Protein AF-A0A9D2EZQ5-F1 (afdb_monomer_lite)

InterPro domains:
  IPR017896 4Fe-4S ferredoxin-type, iron-sulphur binding domain [PF13183] (218-279)
  IPR017896 4Fe-4S ferredoxin-type, iron-sulphur binding domain [PS51379] (256-285)
  IPR017900 4Fe-4S ferredoxin, iron-sulphur binding, conserved site [PS00198] (265-276)
  IPR036812 NAD(P)-dependent oxidoreductase domain superfamily [G3DSA:3.20.20.100] (1-112)
  IPR036812 NAD(P)-dependent oxidoreductase domain superfamily [G3DSA:3.20.20.100] (118-214)
  IPR036812 NAD(P)-dependent oxidoreductase domain superfamily [SSF51430] (1-232)
  IPR053135 Aldo-Keto Reductase 2 Subfamily Oxidoreductase [PTHR43312] (1-111)

Organism: NCBI:txid2838712

Structure (mmCIF, N/CA/C/O backbone):
data_AF-A0A9D2EZQ5-F1
#
_entry.id   AF-A0A9D2EZQ5-F1
#
loop_
_atom_site.group_PDB
_atom_site.id
_atom_site.type_symbol
_atom_site.label_atom_id
_atom_site.label_alt_id
_atom_site.label_comp_id
_atom_site.label_asym_id
_atom_site.label_entity_id
_atom_site.label_seq_id
_atom_site.pdbx_PDB_ins_code
_atom_site.Cartn_x
_atom_site.Cartn_y
_atom_site.Cartn_z
_atom_site.occupancy
_atom_site.B_iso_or_equiv
_atom_site.auth_seq_id
_atom_site.auth_comp_id
_atom_site.auth_asym_id
_atom_site.auth_atom_id
_atom_site.pdbx_PDB_model_num
ATOM 1 N N . MET A 1 1 ? -7.436 -1.496 19.181 1.00 95.94 1 MET A N 1
ATOM 2 C CA . MET A 1 1 ? -7.625 -0.758 17.918 1.00 95.94 1 MET A CA 1
ATOM 3 C C . MET A 1 1 ? -8.287 0.591 18.167 1.00 95.94 1 MET A C 1
ATOM 5 O O . MET A 1 1 ? -9.233 0.654 18.947 1.00 95.94 1 MET A O 1
ATOM 9 N N . GLU A 1 2 ? -7.804 1.641 17.502 1.00 96.81 2 GLU A N 1
ATOM 10 C CA . GLU A 1 2 ? -8.470 2.946 17.400 1.00 96.81 2 GLU A CA 1
ATOM 11 C C . GLU A 1 2 ? -9.347 2.992 16.135 1.00 96.81 2 GLU A C 1
ATOM 13 O O . GLU A 1 2 ? -8.971 2.444 15.097 1.00 96.81 2 GLU A O 1
ATOM 18 N N . TYR A 1 3 ? -10.498 3.668 16.202 1.00 97.38 3 TYR A N 1
ATOM 19 C CA . TYR A 1 3 ? -11.450 3.747 15.089 1.00 97.38 3 TYR A CA 1
ATOM 20 C C . TYR A 1 3 ? -11.881 5.186 14.804 1.00 97.38 3 TYR A C 1
ATOM 22 O O . TYR A 1 3 ? -12.118 5.961 15.735 1.00 97.38 3 TYR A O 1
ATOM 30 N N . ARG A 1 4 ? -12.071 5.513 13.523 1.00 96.19 4 ARG A N 1
ATOM 31 C CA . ARG A 1 4 ? -12.694 6.759 13.051 1.00 96.19 4 ARG A CA 1
ATOM 32 C C . ARG A 1 4 ? -14.077 6.462 12.474 1.00 96.19 4 ARG A C 1
ATOM 34 O O . ARG A 1 4 ? -14.330 5.365 11.986 1.00 96.19 4 ARG A O 1
ATOM 41 N N . ALA A 1 5 ? -14.996 7.416 12.588 1.00 93.12 5 ALA A N 1
ATOM 42 C CA . ALA A 1 5 ? -16.302 7.305 11.945 1.00 93.12 5 ALA A CA 1
ATOM 43 C C . ALA A 1 5 ? -16.151 7.595 10.450 1.00 93.12 5 ALA A C 1
ATOM 45 O O . ALA A 1 5 ? -15.431 8.527 10.082 1.00 93.12 5 ALA A O 1
ATOM 46 N N . LEU A 1 6 ? -16.838 6.827 9.605 1.00 90.31 6 LEU A N 1
ATOM 47 C CA . LEU A 1 6 ? -16.976 7.217 8.208 1.00 90.31 6 LEU A CA 1
ATOM 48 C C . LEU A 1 6 ? -17.864 8.472 8.119 1.00 90.31 6 LEU A C 1
ATOM 50 O O . LEU A 1 6 ? -18.807 8.610 8.903 1.00 90.31 6 LEU A O 1
ATOM 54 N N . PRO A 1 7 ? -17.589 9.411 7.197 1.00 86.25 7 PRO A N 1
ATOM 55 C CA . PRO A 1 7 ? -18.382 10.642 7.082 1.00 86.25 7 PRO A CA 1
ATOM 56 C C . PRO A 1 7 ? -19.855 10.419 6.717 1.00 86.25 7 PRO A C 1
ATOM 58 O O . PRO A 1 7 ? -20.712 11.273 6.967 1.00 86.25 7 PRO A O 1
ATOM 61 N N . HIS A 1 8 ? -20.145 9.274 6.107 1.00 84.69 8 HIS A N 1
ATOM 62 C CA . HIS A 1 8 ? -21.480 8.813 5.773 1.00 84.69 8 HIS A CA 1
ATOM 63 C C . HIS A 1 8 ? -21.660 7.401 6.319 1.00 84.69 8 HIS A C 1
ATOM 65 O O . HIS A 1 8 ? -20.739 6.590 6.252 1.00 84.69 8 HIS A O 1
ATOM 71 N N . GLY A 1 9 ? -22.854 7.120 6.838 1.00 80.94 9 GLY A N 1
ATOM 72 C CA . GLY A 1 9 ? -23.129 5.868 7.539 1.00 80.94 9 GLY A CA 1
ATOM 73 C C . GLY A 1 9 ? -22.903 5.958 9.053 1.00 80.94 9 GLY A C 1
ATOM 74 O O . GLY A 1 9 ? -22.586 7.016 9.597 1.00 80.94 9 GLY A O 1
ATOM 75 N N . GLY A 1 10 ? -23.170 4.854 9.749 1.00 84.19 10 GLY A N 1
ATOM 76 C CA . GLY A 1 10 ? -22.918 4.685 11.190 1.00 84.19 10 GLY A CA 1
ATOM 77 C C . GLY A 1 10 ? -21.676 3.838 11.486 1.00 84.19 10 GLY A C 1
ATOM 78 O O . GLY A 1 10 ? -21.349 3.588 12.648 1.00 84.19 10 GLY A O 1
ATOM 79 N N . 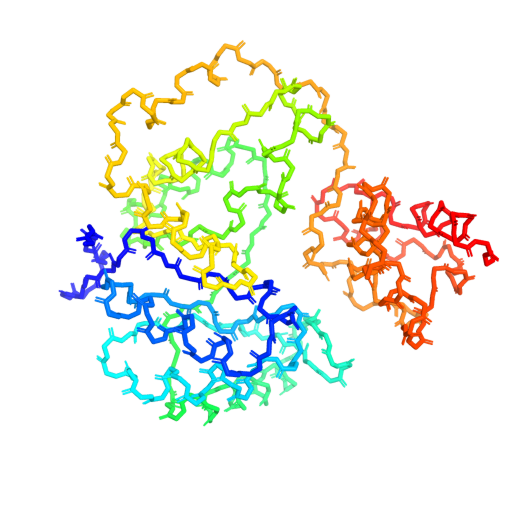GLU A 1 11 ? -21.019 3.368 10.433 1.00 88.88 11 GLU A N 1
ATOM 80 C CA . GLU A 1 11 ? -19.886 2.467 10.448 1.00 88.88 11 GLU A CA 1
ATOM 81 C C . GLU A 1 11 ? -18.614 3.166 10.939 1.00 88.88 11 GLU A C 1
ATOM 83 O O . GLU A 1 11 ? -18.431 4.387 10.857 1.00 88.88 11 GLU A O 1
ATOM 88 N N . LYS A 1 12 ? -17.711 2.352 11.478 1.00 94.25 12 LYS A N 1
ATOM 89 C CA . LYS A 1 12 ? -16.413 2.784 11.978 1.00 94.25 12 LYS A CA 1
ATOM 90 C C . LYS A 1 12 ? -15.324 2.013 11.264 1.00 94.25 12 LYS A C 1
ATOM 92 O O . LYS A 1 12 ? -15.454 0.810 11.070 1.00 94.25 12 LYS A O 1
ATOM 97 N N . ILE A 1 13 ? -14.232 2.695 10.960 1.00 96.69 13 ILE A N 1
ATOM 98 C CA . ILE A 1 13 ? -13.081 2.137 10.263 1.00 96.69 13 ILE A CA 1
ATOM 99 C C . ILE A 1 13 ? -11.843 2.218 11.155 1.00 96.69 13 ILE A C 1
ATOM 101 O O . ILE A 1 13 ? -11.642 3.211 11.862 1.00 96.69 13 ILE A O 1
ATOM 105 N N . SER A 1 14 ? -11.045 1.154 11.193 1.00 98.25 14 SER A N 1
ATOM 106 C CA . SER A 1 14 ? -9.804 1.104 11.960 1.00 98.25 14 SER A CA 1
ATOM 107 C C . SER A 1 14 ? -8.793 2.089 11.373 1.00 98.25 14 SER A C 1
ATOM 109 O O . SER A 1 14 ? -8.639 2.178 10.155 1.00 98.25 14 SER A O 1
ATOM 111 N N . VAL A 1 15 ? -8.077 2.836 12.223 1.00 97.50 15 VAL A N 1
ATOM 112 C CA . VAL A 1 15 ? -7.093 3.835 11.743 1.00 97.50 15 VAL A CA 1
ATOM 113 C C . VAL A 1 15 ? -5.909 3.195 11.011 1.00 97.50 15 VAL A C 1
ATOM 115 O O . VAL A 1 15 ? -5.272 3.838 10.179 1.00 97.50 15 VAL A O 1
ATOM 118 N N . ILE A 1 16 ? -5.647 1.917 11.293 1.00 97.44 16 ILE A N 1
ATOM 119 C CA . ILE A 1 16 ? -4.741 1.060 10.533 1.00 97.44 16 ILE A CA 1
ATOM 120 C C . ILE A 1 16 ? -5.593 0.045 9.774 1.00 97.44 16 ILE A C 1
ATOM 122 O O . ILE A 1 16 ? -6.333 -0.725 10.391 1.00 97.44 16 ILE A O 1
ATOM 126 N N . GLY A 1 17 ? -5.488 0.056 8.451 1.00 97.00 17 GLY A N 1
ATOM 127 C CA . GLY A 1 17 ? -5.916 -1.012 7.557 1.00 97.00 17 GLY A CA 1
ATOM 128 C C . GLY A 1 17 ? -4.730 -1.871 7.104 1.00 97.00 17 GLY A C 1
ATOM 129 O O . GLY A 1 17 ? -3.577 -1.589 7.433 1.00 97.00 17 GLY A O 1
ATOM 130 N N . LEU A 1 18 ? -4.997 -2.909 6.312 1.00 96.94 18 LEU A N 1
ATOM 131 C CA . LEU A 1 18 ? -3.966 -3.798 5.772 1.00 96.94 18 LEU A CA 1
ATOM 132 C C . LEU A 1 18 ? -3.798 -3.615 4.259 1.00 96.94 18 LEU A C 1
ATOM 134 O O . LEU A 1 18 ? -4.686 -3.948 3.475 1.00 96.94 18 LEU A O 1
ATOM 138 N N . GLY A 1 19 ? -2.625 -3.130 3.846 1.00 95.25 19 GLY A N 1
ATOM 139 C CA . GLY A 1 19 ? -2.197 -3.089 2.449 1.00 95.25 19 GLY A CA 1
ATOM 140 C C . GLY A 1 19 ? -1.582 -4.420 2.009 1.00 95.25 19 GLY A C 1
ATOM 141 O O . GLY A 1 19 ? -0.625 -4.903 2.614 1.00 95.25 19 GLY A O 1
ATOM 142 N N . SER A 1 20 ? -2.067 -5.005 0.914 1.00 92.25 20 SER A N 1
ATOM 143 C CA . SER A 1 20 ? -1.690 -6.371 0.506 1.00 92.25 20 SER A CA 1
ATOM 144 C C . SER A 1 20 ? -0.558 -6.460 -0.516 1.00 92.25 20 SER A C 1
ATOM 146 O O . SER A 1 20 ? -0.174 -7.551 -0.943 1.00 92.25 20 SER A O 1
ATOM 148 N N . ALA A 1 21 ? 0.015 -5.321 -0.910 1.00 85.56 21 ALA A N 1
ATOM 149 C CA . ALA A 1 21 ? 0.995 -5.255 -1.988 1.00 85.56 21 ALA A CA 1
ATOM 150 C C . ALA A 1 21 ? 2.185 -6.220 -1.813 1.00 85.56 21 ALA A C 1
ATOM 152 O O . ALA A 1 21 ? 2.651 -6.755 -2.814 1.00 85.56 21 ALA A O 1
ATOM 153 N N . GLY A 1 22 ? 2.666 -6.457 -0.586 1.00 86.38 22 GLY A N 1
ATOM 154 C CA . GLY A 1 22 ? 3.831 -7.306 -0.290 1.00 86.38 22 GLY A CA 1
ATOM 155 C C . GLY A 1 22 ? 3.528 -8.790 -0.048 1.00 86.38 22 GLY A C 1
ATOM 156 O O . GLY A 1 22 ? 4.451 -9.600 -0.076 1.00 86.38 22 GLY A O 1
ATOM 157 N N . LEU A 1 23 ? 2.257 -9.175 0.114 1.00 92.31 23 LEU A N 1
ATOM 158 C CA . LEU A 1 23 ? 1.860 -10.527 0.539 1.00 92.31 23 LEU A CA 1
ATOM 159 C C . LEU A 1 23 ? 2.221 -11.637 -0.457 1.00 92.31 23 LEU A C 1
ATOM 161 O O . LEU A 1 23 ? 2.220 -12.814 -0.102 1.00 92.31 23 LEU A O 1
ATOM 165 N N . HIS A 1 24 ? 2.564 -11.294 -1.702 1.00 86.06 24 HIS A N 1
ATOM 166 C CA . HIS A 1 24 ? 3.042 -12.273 -2.680 1.00 86.06 24 HIS A CA 1
ATOM 167 C C . HIS A 1 24 ? 4.345 -12.961 -2.248 1.00 86.06 24 HIS A C 1
ATOM 169 O O . HIS A 1 24 ? 4.559 -14.095 -2.671 1.00 86.06 24 HIS A O 1
ATOM 175 N N . ASN A 1 25 ? 5.115 -12.360 -1.336 1.00 85.50 25 ASN A N 1
ATOM 176 C CA . ASN A 1 25 ? 6.336 -12.937 -0.770 1.00 85.50 25 ASN A CA 1
ATOM 177 C C . ASN A 1 25 ? 6.081 -14.030 0.291 1.00 85.50 25 ASN A C 1
ATOM 179 O O . ASN A 1 25 ? 6.984 -14.807 0.590 1.00 85.50 25 ASN A O 1
ATOM 183 N N . ALA A 1 26 ? 4.876 -14.112 0.864 1.00 90.69 26 ALA A N 1
ATOM 184 C CA . ALA A 1 26 ? 4.545 -15.054 1.935 1.00 90.69 26 ALA A CA 1
ATOM 185 C C . ALA A 1 26 ? 3.850 -16.327 1.427 1.00 90.69 26 ALA A C 1
ATOM 187 O O . ALA A 1 26 ? 3.190 -16.328 0.393 1.00 90.69 26 ALA A O 1
ATOM 188 N N . SER A 1 27 ? 3.932 -17.433 2.168 1.00 94.81 27 SER A N 1
ATOM 189 C CA . SER A 1 27 ? 3.146 -18.634 1.836 1.00 94.81 27 SER A CA 1
ATOM 190 C C . SER A 1 27 ? 1.637 -18.385 1.979 1.00 94.81 27 SER A C 1
ATOM 192 O O . SER A 1 27 ? 1.226 -17.515 2.739 1.00 94.81 27 SER A O 1
ATOM 194 N N . ASP A 1 28 ? 0.792 -19.176 1.313 1.00 96.62 28 ASP A N 1
ATOM 195 C CA . ASP A 1 28 ? -0.672 -19.089 1.467 1.00 96.62 28 ASP A CA 1
ATOM 196 C C . ASP A 1 28 ? -1.129 -19.185 2.933 1.00 96.62 28 ASP A C 1
ATOM 198 O O . ASP A 1 28 ? -2.006 -18.437 3.355 1.00 96.62 28 ASP A O 1
ATOM 202 N N . ALA A 1 29 ? -0.515 -20.080 3.713 1.00 97.31 29 ALA A N 1
ATOM 203 C CA . ALA A 1 29 ? -0.832 -20.245 5.130 1.00 97.31 29 ALA A CA 1
ATOM 204 C C . ALA A 1 29 ? -0.452 -19.004 5.951 1.00 97.31 29 ALA A C 1
ATOM 206 O O . ALA A 1 29 ? -1.190 -18.614 6.852 1.00 97.31 29 ALA A O 1
ATOM 207 N N . GLU A 1 30 ? 0.677 -18.376 5.618 1.00 97.38 30 GLU A N 1
ATOM 208 C CA . GLU A 1 30 ? 1.117 -17.140 6.264 1.00 97.38 30 GLU A CA 1
ATOM 209 C C . GLU A 1 30 ? 0.202 -15.972 5.878 1.00 97.38 30 GLU A C 1
ATOM 211 O O . GLU A 1 30 ? -0.247 -15.255 6.759 1.00 97.38 30 GLU A O 1
ATOM 216 N N . VAL A 1 31 ? -0.181 -15.843 4.601 1.00 97.94 31 VAL A N 1
ATOM 217 C CA . VAL A 1 31 ? -1.146 -14.830 4.132 1.00 97.94 31 VAL A CA 1
ATOM 218 C C . VAL A 1 31 ? -2.475 -14.930 4.881 1.00 97.94 31 VAL A C 1
ATOM 220 O O . VAL A 1 31 ? -2.995 -13.920 5.355 1.00 97.94 31 VAL A O 1
ATOM 223 N N . GLU A 1 32 ? -3.031 -16.139 4.990 1.00 98.19 32 GLU A N 1
ATOM 224 C CA . GLU A 1 32 ? -4.282 -16.361 5.717 1.00 98.19 32 GLU A CA 1
ATOM 225 C C . GLU A 1 32 ? -4.147 -15.991 7.193 1.00 98.19 32 GLU A C 1
ATOM 227 O O . GLU A 1 32 ? -4.981 -15.255 7.717 1.00 98.19 32 GLU A O 1
ATOM 232 N N . ARG A 1 33 ? -3.060 -16.433 7.833 1.00 97.88 33 ARG A N 1
ATOM 233 C CA . ARG A 1 33 ? -2.780 -16.133 9.235 1.00 97.88 33 ARG A CA 1
ATOM 234 C C . ARG A 1 33 ? -2.596 -14.638 9.486 1.00 97.88 33 ARG A C 1
ATOM 236 O O . ARG A 1 33 ? -3.113 -14.137 10.476 1.00 97.88 33 ARG A O 1
ATOM 243 N N . THR A 1 34 ? -1.881 -13.925 8.617 1.00 98.12 34 THR A N 1
ATOM 244 C CA . THR A 1 34 ? -1.698 -12.473 8.727 1.00 98.12 34 THR A CA 1
ATOM 245 C C . THR A 1 34 ? -3.043 -11.750 8.672 1.00 98.12 34 THR A C 1
ATOM 247 O O . THR A 1 34 ? -3.268 -10.840 9.462 1.00 98.12 34 THR A O 1
ATOM 250 N N . ILE A 1 35 ? -3.959 -12.156 7.787 1.00 98.00 35 ILE A N 1
ATOM 251 C CA . ILE A 1 35 ? -5.296 -11.548 7.716 1.00 98.00 35 ILE A CA 1
ATOM 252 C C . ILE A 1 35 ? -6.126 -11.888 8.956 1.00 98.00 35 ILE A C 1
ATOM 254 O O . ILE A 1 35 ? -6.723 -10.983 9.530 1.00 98.00 35 ILE A O 1
ATOM 258 N N . ASP A 1 36 ? -6.146 -13.153 9.385 1.00 98.19 36 ASP A N 1
ATOM 259 C CA . ASP A 1 36 ? -6.902 -13.569 10.571 1.00 98.19 36 ASP A CA 1
ATOM 260 C C . ASP A 1 36 ? -6.426 -12.812 11.829 1.00 98.19 36 ASP A C 1
ATOM 262 O O . ASP A 1 36 ? -7.238 -12.236 12.547 1.00 98.19 36 ASP A O 1
ATOM 266 N N . GLU A 1 37 ? -5.111 -12.711 12.046 1.00 98.06 37 GLU A N 1
ATOM 267 C CA . GLU A 1 37 ? -4.536 -11.980 13.188 1.00 98.06 37 GLU A CA 1
ATOM 268 C C . GLU A 1 37 ? -4.785 -10.464 13.102 1.00 98.06 37 GLU A C 1
ATOM 270 O O . GLU A 1 37 ? -4.939 -9.800 14.128 1.00 98.06 37 GLU A O 1
ATOM 275 N N . ALA A 1 38 ? -4.853 -9.892 11.894 1.00 98.12 38 ALA A N 1
ATOM 276 C CA . ALA A 1 38 ? -5.220 -8.489 11.722 1.00 98.12 38 ALA A CA 1
ATOM 277 C C . ALA A 1 38 ? -6.664 -8.243 12.182 1.00 98.12 38 ALA A C 1
ATOM 279 O O . ALA A 1 38 ? -6.911 -7.292 12.928 1.00 98.12 38 ALA A O 1
ATOM 280 N N . VAL A 1 39 ? -7.597 -9.117 11.786 1.00 98.25 39 VAL A N 1
ATOM 281 C CA .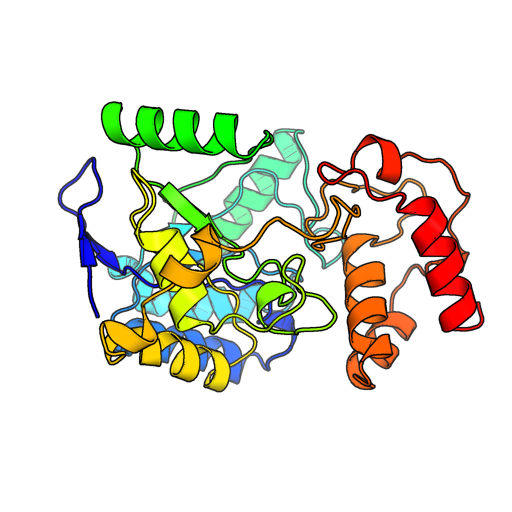 VAL A 1 39 ? -8.999 -9.047 12.226 1.00 98.25 39 VAL A CA 1
ATOM 282 C C . VAL A 1 39 ? -9.105 -9.239 13.740 1.00 98.25 39 VAL A C 1
ATOM 284 O O . VAL A 1 39 ? -9.760 -8.434 14.402 1.00 98.25 39 VAL A O 1
ATOM 287 N N . ASP A 1 40 ? -8.394 -10.215 14.315 1.00 97.75 40 ASP A N 1
ATOM 288 C CA . ASP A 1 40 ? -8.359 -10.447 15.768 1.00 97.75 40 ASP A CA 1
ATOM 289 C C . ASP A 1 40 ? -7.816 -9.229 16.546 1.00 97.75 40 ASP A C 1
ATOM 291 O O . ASP A 1 40 ? -8.273 -8.926 17.652 1.00 97.75 40 ASP A O 1
ATOM 295 N N . ALA A 1 41 ? -6.883 -8.472 15.957 1.00 97.75 41 ALA A N 1
ATOM 296 C CA . ALA A 1 41 ? -6.376 -7.212 16.508 1.00 97.75 41 ALA A CA 1
ATOM 297 C C . ALA A 1 41 ? -7.340 -6.015 16.333 1.00 97.75 41 ALA A C 1
ATOM 299 O O . ALA A 1 41 ? -7.082 -4.917 16.847 1.00 97.75 41 ALA A O 1
ATOM 300 N N . GLY A 1 42 ? -8.458 -6.212 15.629 1.00 97.88 42 GLY A N 1
ATOM 301 C CA . GLY A 1 42 ? -9.492 -5.216 15.352 1.00 97.88 42 GLY A CA 1
ATOM 302 C C . GLY A 1 42 ? -9.291 -4.424 14.059 1.00 97.88 42 GLY A C 1
ATOM 303 O O . GLY A 1 42 ? -9.965 -3.414 13.868 1.00 97.88 42 GLY A O 1
ATOM 304 N N . VAL A 1 43 ? -8.370 -4.821 13.176 1.00 98.31 43 VAL A N 1
ATOM 305 C CA . VAL A 1 43 ? -8.278 -4.228 11.833 1.00 98.31 43 VAL A CA 1
ATOM 306 C C . VAL A 1 43 ? -9.518 -4.632 11.046 1.00 98.31 43 VAL A C 1
ATOM 308 O O . VAL A 1 43 ? -9.810 -5.818 10.918 1.00 98.31 43 VAL A O 1
ATOM 311 N N . ASN A 1 44 ? -10.231 -3.653 10.491 1.00 97.56 44 ASN A N 1
ATOM 312 C CA . ASN A 1 44 ? -11.455 -3.903 9.735 1.00 97.56 44 ASN A CA 1
ATOM 313 C C . ASN A 1 44 ? -11.453 -3.292 8.330 1.00 97.56 44 ASN A C 1
ATOM 315 O O . ASN A 1 44 ? -12.500 -3.252 7.698 1.00 97.56 44 ASN A O 1
ATOM 319 N N . HIS A 1 45 ? -10.308 -2.832 7.823 1.00 97.12 45 HIS A N 1
ATOM 320 C CA . HIS A 1 45 ? -10.181 -2.323 6.458 1.00 97.12 45 HIS A CA 1
ATOM 321 C C . HIS A 1 45 ? -9.011 -2.982 5.729 1.00 97.12 45 HIS A C 1
ATOM 323 O O . HIS A 1 45 ? -7.879 -2.965 6.215 1.00 97.12 45 HIS A O 1
ATOM 329 N N . PHE A 1 46 ? -9.285 -3.572 4.567 1.00 96.62 46 PHE A N 1
ATOM 330 C CA . PHE A 1 46 ? -8.324 -4.386 3.825 1.00 96.62 46 PHE A CA 1
ATOM 331 C C . PHE A 1 46 ? -8.300 -4.000 2.348 1.00 96.62 46 PHE A C 1
ATOM 333 O O . PHE A 1 46 ? -9.334 -3.967 1.683 1.00 96.62 46 PHE A O 1
ATOM 340 N N . ASP A 1 47 ? -7.102 -3.786 1.816 1.00 93.62 47 ASP A N 1
ATOM 341 C CA . ASP A 1 47 ? -6.870 -3.644 0.381 1.00 93.62 47 ASP A CA 1
ATOM 342 C C . ASP A 1 47 ? -6.736 -5.028 -0.263 1.00 93.62 47 ASP A C 1
ATOM 344 O O . ASP A 1 47 ? -5.781 -5.764 0.005 1.00 93.62 47 ASP A O 1
ATOM 348 N N . PHE A 1 48 ? -7.673 -5.396 -1.136 1.00 92.25 48 PHE A N 1
ATOM 349 C CA . PHE A 1 48 ? -7.692 -6.690 -1.828 1.00 92.25 48 PHE A CA 1
ATOM 350 C C . PHE A 1 48 ? -7.017 -6.639 -3.210 1.00 92.25 48 PHE A C 1
ATOM 352 O O . PHE A 1 48 ? -7.413 -7.347 -4.136 1.00 92.25 48 PHE A O 1
ATOM 359 N N . ILE A 1 49 ? -5.988 -5.797 -3.364 1.00 88.38 49 ILE A N 1
ATOM 360 C CA . ILE A 1 49 ? -5.253 -5.593 -4.620 1.00 88.38 49 ILE A CA 1
ATOM 361 C C . ILE A 1 49 ? -3.734 -5.781 -4.396 1.00 88.38 49 ILE A C 1
ATOM 363 O O . ILE A 1 49 ? -2.969 -4.818 -4.283 1.00 88.38 49 ILE A O 1
ATOM 367 N N . PRO A 1 50 ? -3.249 -7.038 -4.339 1.00 89.19 50 PRO A N 1
ATOM 368 C CA . PRO A 1 50 ? -1.827 -7.339 -4.196 1.00 89.19 50 PRO A CA 1
ATOM 369 C C . PRO A 1 50 ? -1.040 -7.026 -5.478 1.00 89.19 50 PRO A C 1
ATOM 371 O O . PRO A 1 50 ? -1.594 -6.956 -6.574 1.00 89.19 50 PRO A O 1
ATOM 374 N N . SER A 1 51 ? 0.285 -6.875 -5.382 1.00 84.00 51 SER A N 1
ATOM 375 C CA . SER A 1 51 ? 1.120 -6.580 -6.563 1.00 84.00 51 SER A CA 1
ATOM 376 C C . SER A 1 51 ? 1.231 -7.743 -7.556 1.00 84.00 51 SER A C 1
ATOM 378 O O . SER A 1 51 ? 1.445 -7.506 -8.744 1.00 84.00 51 SER A O 1
ATOM 380 N N . GLU A 1 52 ? 1.040 -8.974 -7.087 1.00 83.88 52 GLU A N 1
ATOM 381 C CA . GLU A 1 52 ? 0.987 -10.189 -7.903 1.00 83.88 52 GLU A CA 1
ATOM 382 C C . GLU A 1 52 ? -0.290 -10.971 -7.587 1.00 83.88 52 GLU A C 1
ATOM 384 O O . GLU A 1 52 ? -0.838 -10.846 -6.492 1.00 83.88 52 GLU A O 1
ATOM 389 N N . SER A 1 53 ? -0.772 -11.781 -8.531 1.00 86.50 53 SER A N 1
ATOM 390 C CA . SER A 1 53 ? -2.052 -12.487 -8.401 1.00 86.50 53 SER A CA 1
ATOM 391 C C . SER A 1 53 ? -2.005 -13.678 -7.442 1.00 86.50 53 SER A C 1
ATOM 393 O O . SER A 1 53 ? -3.034 -14.056 -6.884 1.00 86.50 53 SER A O 1
ATOM 395 N N . ARG A 1 54 ? -0.821 -14.265 -7.225 1.00 90.94 54 ARG A N 1
ATOM 396 C CA . ARG A 1 54 ? -0.619 -15.482 -6.422 1.00 90.94 54 ARG A CA 1
ATOM 397 C C . ARG A 1 54 ? -1.354 -15.472 -5.063 1.00 90.94 54 ARG A C 1
ATOM 399 O O . ARG A 1 54 ? -2.094 -16.422 -4.811 1.00 90.94 54 ARG A O 1
ATOM 406 N N . PRO A 1 55 ? -1.219 -14.447 -4.193 1.00 92.94 55 PRO A N 1
ATOM 407 C CA . PRO A 1 55 ? -1.859 -14.450 -2.875 1.00 92.94 55 PRO A CA 1
ATOM 408 C C . PRO A 1 55 ? -3.388 -14.274 -2.905 1.00 92.94 55 PRO A C 1
ATOM 410 O O . PRO A 1 55 ? -4.025 -14.512 -1.882 1.00 92.94 55 PRO A O 1
ATOM 413 N N . LEU A 1 56 ? -4.009 -13.902 -4.035 1.00 92.88 56 LEU A N 1
ATOM 414 C CA . LEU A 1 56 ? -5.446 -13.577 -4.101 1.00 92.88 56 LEU A CA 1
ATOM 415 C C . LEU A 1 56 ? -6.346 -14.708 -3.589 1.00 92.88 56 LEU A C 1
ATOM 417 O O . LEU A 1 56 ? -7.346 -14.446 -2.923 1.00 92.88 56 LEU A O 1
ATOM 421 N N . ALA A 1 57 ? -6.001 -15.966 -3.884 1.00 94.12 57 ALA A N 1
ATOM 422 C CA . ALA A 1 57 ? -6.790 -17.113 -3.443 1.00 94.12 57 ALA A CA 1
ATOM 423 C C . ALA A 1 57 ? -6.750 -17.284 -1.915 1.00 94.12 57 ALA A C 1
ATOM 425 O O . ALA A 1 57 ? -7.791 -17.508 -1.300 1.00 94.12 57 ALA A O 1
ATOM 426 N N . ALA A 1 58 ? -5.569 -17.151 -1.306 1.00 97.06 58 ALA A N 1
ATOM 427 C CA . ALA A 1 58 ? -5.387 -17.211 0.143 1.00 97.06 58 ALA A CA 1
ATOM 428 C C . ALA A 1 58 ? -6.086 -16.044 0.845 1.00 97.06 58 ALA A C 1
ATOM 430 O O . ALA A 1 58 ? -6.890 -16.255 1.752 1.00 97.06 58 ALA A O 1
ATOM 431 N N . MET A 1 59 ? -5.873 -14.825 0.347 1.00 96.88 59 MET A N 1
ATOM 432 C CA . MET A 1 59 ? -6.545 -13.633 0.855 1.00 96.88 59 MET A CA 1
ATOM 433 C C . MET A 1 59 ? -8.071 -13.771 0.792 1.00 96.88 59 MET A C 1
ATOM 435 O O . MET A 1 59 ? -8.760 -13.471 1.762 1.00 96.88 59 MET A O 1
ATOM 439 N N . GLY A 1 60 ? -8.604 -14.277 -0.326 1.00 96.38 60 GLY A N 1
ATOM 440 C CA . GLY A 1 60 ? -10.039 -14.489 -0.505 1.00 96.38 60 GLY A CA 1
ATOM 441 C C . GLY A 1 60 ? -10.616 -15.513 0.474 1.00 96.38 60 GLY A C 1
ATOM 442 O O . GLY A 1 60 ? -11.711 -15.304 0.992 1.00 96.38 60 GLY A O 1
ATOM 443 N N . ARG A 1 61 ? -9.880 -16.594 0.783 1.00 97.25 61 ARG A N 1
ATOM 444 C CA . ARG A 1 61 ? -10.288 -17.566 1.815 1.00 97.25 61 ARG A CA 1
ATOM 445 C C . ARG A 1 61 ? -10.359 -16.926 3.200 1.00 97.25 61 ARG A C 1
ATOM 447 O O . ARG A 1 61 ? -11.337 -17.173 3.899 1.00 97.25 61 ARG A O 1
ATOM 454 N N . ALA A 1 62 ? -9.372 -16.108 3.569 1.00 97.12 62 ALA A N 1
ATOM 455 C CA . ALA A 1 62 ? -9.336 -15.433 4.865 1.00 97.12 62 ALA A CA 1
ATOM 456 C C . ALA A 1 62 ? -10.414 -14.359 5.007 1.00 97.12 62 ALA A C 1
ATOM 458 O O . ALA A 1 62 ? -11.247 -14.438 5.905 1.00 97.12 62 ALA A O 1
ATOM 459 N N . LEU A 1 63 ? -10.490 -13.417 4.066 1.00 96.75 63 LEU A N 1
ATOM 460 C CA . LEU A 1 63 ? -11.480 -12.337 4.109 1.00 96.75 63 LEU A CA 1
ATOM 461 C C . LEU A 1 63 ? -12.919 -12.858 4.062 1.00 96.75 63 LEU A C 1
ATOM 463 O O . LEU A 1 63 ? -13.799 -12.281 4.690 1.00 96.75 63 LEU A O 1
ATOM 467 N N . ARG A 1 64 ? -13.173 -13.984 3.381 1.00 96.31 64 ARG A N 1
ATOM 468 C CA . ARG A 1 64 ? -14.497 -14.622 3.380 1.00 96.31 64 ARG A CA 1
ATOM 469 C C . ARG A 1 64 ? -14.928 -15.088 4.774 1.00 96.31 64 ARG A C 1
ATOM 471 O O . ARG A 1 64 ? -16.121 -15.041 5.060 1.00 96.31 64 ARG A O 1
ATOM 478 N N . ARG A 1 65 ? -13.997 -15.527 5.632 1.00 95.94 65 ARG A N 1
ATOM 479 C CA . ARG A 1 65 ? -14.310 -15.917 7.023 1.00 95.94 65 ARG A CA 1
ATOM 480 C C . ARG A 1 65 ? -14.812 -14.733 7.845 1.00 95.94 65 ARG A C 1
ATOM 482 O O . ARG A 1 65 ? -15.689 -14.921 8.677 1.00 95.94 65 ARG A O 1
ATOM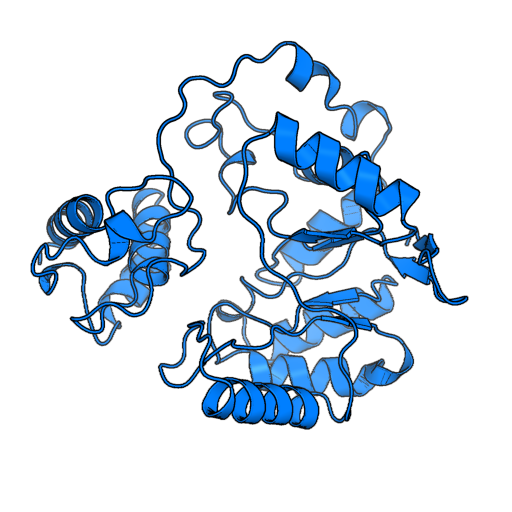 489 N N . HIS A 1 66 ? -14.300 -13.541 7.547 1.00 96.25 66 HIS A N 1
ATOM 490 C CA . HIS A 1 66 ? -14.532 -12.307 8.304 1.00 96.25 66 HIS A CA 1
ATOM 491 C C . HIS A 1 66 ? -15.395 -11.292 7.552 1.00 96.25 66 HIS A C 1
ATOM 493 O O . HIS A 1 66 ? -15.429 -10.121 7.909 1.00 96.25 66 HIS A O 1
ATOM 499 N N . ARG A 1 67 ? -16.083 -11.699 6.475 1.00 93.94 67 ARG A N 1
ATOM 500 C CA . ARG A 1 67 ? -16.701 -10.766 5.514 1.00 93.94 67 ARG A CA 1
ATOM 501 C C . ARG A 1 67 ? -17.679 -9.778 6.154 1.00 93.94 67 ARG A C 1
ATOM 503 O O . ARG A 1 67 ? -17.794 -8.658 5.663 1.00 93.94 67 ARG A O 1
ATOM 510 N N . ALA A 1 68 ? -18.387 -10.199 7.199 1.00 92.44 68 ALA A N 1
ATOM 511 C CA . ALA A 1 68 ? -19.348 -9.365 7.916 1.00 92.44 68 ALA A CA 1
ATOM 512 C C . ALA A 1 68 ? -18.683 -8.300 8.807 1.00 92.44 68 ALA A C 1
ATOM 514 O O . ALA A 1 68 ? -19.334 -7.322 9.163 1.00 92.44 68 ALA A O 1
ATOM 515 N N . ASP A 1 69 ? -17.406 -8.487 9.138 1.00 92.81 69 ASP A N 1
ATOM 516 C CA . ASP A 1 69 ? -16.668 -7.689 10.116 1.00 92.81 69 ASP A CA 1
ATOM 517 C C . ASP A 1 69 ? -15.660 -6.733 9.459 1.00 92.81 69 ASP A C 1
ATOM 519 O O . ASP A 1 69 ? 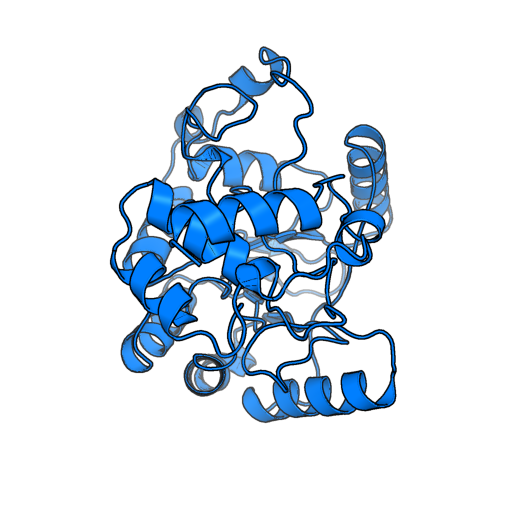-15.033 -5.933 10.152 1.00 92.81 69 ASP A O 1
ATOM 523 N N . VAL A 1 70 ? -15.494 -6.802 8.131 1.00 95.69 70 VAL A N 1
ATOM 524 C CA . VAL A 1 70 ? -14.467 -6.053 7.392 1.00 95.69 70 VAL A CA 1
ATOM 525 C C . VAL A 1 70 ? -15.022 -5.278 6.194 1.00 95.69 70 VAL A C 1
ATOM 527 O O . VAL A 1 70 ? -15.920 -5.729 5.478 1.00 95.69 70 VAL A O 1
ATOM 530 N N . HIS A 1 71 ? -14.402 -4.131 5.938 1.00 93.62 71 HIS A N 1
ATOM 531 C CA . HIS A 1 71 ? -14.486 -3.334 4.723 1.00 93.62 71 HIS A CA 1
ATOM 532 C C . HIS A 1 71 ? -13.348 -3.725 3.780 1.00 93.62 71 HIS A C 1
ATOM 534 O O . HIS A 1 71 ? -12.188 -3.817 4.194 1.00 93.62 71 HIS A O 1
ATOM 540 N N . VAL A 1 72 ? -13.662 -3.937 2.505 1.00 92.44 72 VAL A N 1
ATOM 541 C CA . VAL A 1 72 ? -12.697 -4.383 1.502 1.00 92.44 72 VAL A CA 1
ATOM 542 C C . VAL A 1 72 ? -12.644 -3.393 0.346 1.00 92.44 72 VAL A C 1
ATOM 544 O O . VAL A 1 72 ? -13.612 -3.203 -0.394 1.00 92.44 72 VAL A O 1
ATOM 547 N N . GLN A 1 73 ? -11.468 -2.800 0.161 1.00 88.88 73 GLN A N 1
ATOM 548 C CA . GLN A 1 73 ? -11.156 -1.977 -0.997 1.00 88.88 73 GLN A CA 1
ATOM 549 C C . GLN A 1 73 ? -10.749 -2.874 -2.175 1.00 88.88 73 GLN A C 1
ATOM 551 O O . GLN A 1 73 ? -9.913 -3.771 -2.039 1.00 88.88 73 GLN A O 1
ATOM 556 N N . VAL A 1 74 ? -11.309 -2.601 -3.355 1.00 84.19 74 VAL A N 1
ATOM 557 C CA . VAL A 1 74 ? -10.914 -3.220 -4.630 1.00 84.19 74 VAL A CA 1
ATOM 558 C C . VAL A 1 74 ? -10.823 -2.156 -5.714 1.00 84.19 74 VAL A C 1
ATOM 560 O O . VAL A 1 74 ? -11.552 -1.172 -5.712 1.00 84.19 74 VAL A O 1
ATOM 563 N N . HIS A 1 75 ? -9.910 -2.325 -6.665 1.00 80.12 75 HIS A N 1
ATOM 564 C CA . HIS A 1 75 ? -9.683 -1.315 -7.698 1.00 80.12 75 HIS A CA 1
ATOM 565 C C . HIS A 1 75 ? -10.421 -1.699 -8.978 1.00 80.12 75 HIS A C 1
ATOM 567 O O . HIS A 1 75 ? -10.139 -2.735 -9.584 1.00 80.12 75 HIS A O 1
ATOM 573 N N . ILE A 1 76 ? -11.340 -0.841 -9.422 1.00 70.88 76 ILE A N 1
ATOM 574 C CA . ILE A 1 76 ? -11.952 -0.967 -10.747 1.00 70.88 76 ILE A CA 1
ATOM 575 C C . ILE A 1 76 ? -10.874 -0.709 -11.802 1.00 70.88 76 ILE A C 1
ATOM 577 O O . ILE A 1 76 ? -10.158 0.289 -11.749 1.00 70.88 76 ILE A O 1
ATOM 581 N N . GLY A 1 77 ? -10.765 -1.621 -12.768 1.00 69.62 77 GLY A N 1
ATOM 582 C CA . GLY A 1 77 ? -9.761 -1.537 -13.828 1.00 69.62 77 GLY A CA 1
ATOM 583 C C . GLY A 1 77 ? -8.436 -2.221 -13.504 1.00 69.62 77 GLY A C 1
ATOM 584 O O . GLY A 1 77 ? -7.566 -2.218 -14.369 1.00 69.62 77 GLY A O 1
ATOM 585 N N . ALA A 1 78 ? -8.275 -2.843 -12.331 1.00 76.81 78 ALA A N 1
ATOM 586 C CA . ALA A 1 78 ? -7.143 -3.731 -12.072 1.00 76.81 78 ALA A CA 1
ATOM 587 C C . ALA A 1 78 ? -7.186 -4.948 -13.009 1.00 76.81 78 ALA A C 1
ATOM 589 O O . ALA A 1 78 ? -8.226 -5.586 -13.151 1.00 76.81 78 ALA A O 1
ATOM 590 N N . LEU A 1 79 ? -6.054 -5.274 -13.633 1.00 77.88 79 LEU A N 1
ATOM 591 C CA . LEU A 1 79 ? -5.900 -6.442 -14.501 1.00 77.88 79 LEU A CA 1
ATOM 592 C C . LEU A 1 79 ? -4.826 -7.367 -13.947 1.00 77.88 79 LEU A C 1
ATOM 594 O O . LEU A 1 79 ? -3.743 -6.899 -13.612 1.00 77.88 79 LEU A O 1
ATOM 598 N N . TYR A 1 80 ? -5.087 -8.672 -13.936 1.00 79.06 80 TYR A N 1
ATOM 599 C CA . TYR A 1 80 ? -4.121 -9.686 -13.502 1.00 79.06 80 TYR A CA 1
ATOM 600 C C . TYR A 1 80 ? -3.863 -10.760 -14.561 1.00 79.06 80 TYR A C 1
ATOM 602 O O . TYR A 1 80 ? -3.258 -11.788 -14.259 1.00 79.06 80 TYR A O 1
ATOM 610 N N . GLY A 1 81 ? -4.268 -10.527 -15.814 1.00 76.19 81 GLY A N 1
ATOM 611 C CA . GLY A 1 81 ? -4.070 -11.474 -16.917 1.00 76.19 81 GLY A CA 1
ATOM 612 C C . GLY A 1 81 ? -2.612 -11.910 -17.136 1.00 76.19 81 GLY A C 1
ATOM 613 O O . GLY A 1 81 ? -2.387 -13.016 -17.612 1.00 76.19 81 GLY A O 1
ATOM 614 N N . SER A 1 82 ? -1.629 -11.087 -16.745 1.00 73.75 82 SER A N 1
ATOM 615 C CA . SER A 1 82 ? -0.192 -11.412 -16.799 1.00 73.75 82 SER A CA 1
ATOM 616 C C . SER A 1 82 ? 0.369 -12.021 -15.505 1.00 73.75 82 SER A C 1
ATOM 618 O O . SER A 1 82 ? 1.578 -12.192 -15.383 1.00 73.75 82 SER A O 1
ATOM 620 N N . GLY A 1 83 ? -0.469 -12.264 -14.495 1.00 75.38 83 GLY A N 1
ATOM 621 C CA . GLY A 1 83 ? -0.046 -12.681 -13.153 1.00 75.38 83 GLY A CA 1
ATOM 622 C C . GLY A 1 83 ? 0.409 -11.543 -12.229 1.00 75.38 83 GLY A C 1
ATOM 623 O O . GLY A 1 83 ? 0.569 -11.764 -11.032 1.00 75.38 83 GLY A O 1
ATOM 624 N N . ALA A 1 84 ? 0.540 -10.314 -12.731 1.00 73.12 84 ALA A N 1
ATOM 625 C CA . ALA A 1 84 ? 0.887 -9.133 -11.940 1.00 73.12 84 ALA A CA 1
ATOM 626 C C . ALA A 1 84 ? -0.130 -8.011 -12.111 1.00 73.12 84 ALA A C 1
ATOM 628 O O . ALA A 1 84 ? -0.887 -8.002 -13.079 1.00 73.12 84 ALA A O 1
ATOM 629 N N . TYR A 1 85 ? -0.115 -7.050 -11.185 1.00 75.75 85 TYR A N 1
ATOM 630 C CA . TYR A 1 85 ? -1.003 -5.893 -11.234 1.00 75.75 85 TYR A CA 1
ATOM 631 C C . TYR A 1 85 ? -0.738 -5.027 -12.477 1.00 75.75 85 TYR A C 1
ATOM 633 O O . TYR A 1 85 ? 0.273 -4.326 -12.571 1.00 75.75 85 TYR A O 1
ATOM 641 N N . GLY A 1 86 ? -1.678 -5.040 -13.412 1.00 71.44 86 GLY A N 1
ATOM 642 C CA . GLY A 1 86 ? -1.843 -4.064 -14.482 1.00 71.44 86 GLY A CA 1
ATOM 643 C C . GLY A 1 86 ? -3.097 -3.217 -14.264 1.00 71.44 86 GLY A C 1
ATOM 644 O O . GLY A 1 86 ? -3.840 -3.412 -13.303 1.00 71.44 86 GLY A O 1
ATOM 645 N N . TRP A 1 87 ? -3.355 -2.279 -15.174 1.00 74.69 87 TRP A N 1
ATOM 646 C CA . TRP A 1 87 ? -4.569 -1.467 -15.134 1.00 74.69 87 TRP A CA 1
ATOM 647 C C . TRP A 1 87 ? -5.119 -1.184 -16.535 1.00 74.69 87 TRP A C 1
ATOM 649 O O . TRP A 1 87 ? -4.382 -1.214 -17.524 1.00 74.69 87 TRP A O 1
ATOM 659 N N . THR A 1 88 ? -6.414 -0.892 -16.615 1.00 64.62 88 THR A N 1
ATOM 660 C CA . THR A 1 88 ? -7.114 -0.505 -17.843 1.00 64.62 88 THR A CA 1
ATOM 661 C C . THR A 1 88 ? -8.209 0.518 -17.567 1.00 64.62 88 THR A C 1
ATOM 663 O O . THR A 1 88 ? -8.800 0.539 -16.492 1.00 64.62 88 THR A O 1
ATOM 666 N N . THR A 1 89 ? -8.511 1.344 -18.569 1.00 69.19 89 THR A N 1
ATOM 667 C CA . THR A 1 89 ? -9.730 2.167 -18.615 1.00 69.19 89 THR A CA 1
ATOM 668 C C . THR A 1 89 ? -10.811 1.567 -19.517 1.00 69.19 89 THR A C 1
ATOM 670 O O . THR A 1 89 ? -11.869 2.170 -19.676 1.00 69.19 89 THR A O 1
ATOM 673 N N . ASP A 1 90 ? -10.552 0.427 -20.170 1.00 64.88 90 ASP A N 1
ATOM 674 C CA . ASP A 1 90 ? -11.572 -0.283 -20.947 1.00 64.88 90 ASP A CA 1
ATOM 675 C C . ASP A 1 90 ? -12.554 -0.961 -19.986 1.00 64.88 90 ASP A C 1
ATOM 677 O O . ASP A 1 90 ? -12.180 -1.826 -19.191 1.00 64.88 90 ASP A O 1
ATOM 681 N N . ALA A 1 91 ? -13.821 -0.559 -20.076 1.00 58.88 91 ALA A N 1
ATOM 682 C CA . ALA A 1 91 ? -14.878 -1.007 -19.186 1.00 58.88 91 ALA A CA 1
ATOM 683 C C . ALA A 1 91 ? -15.088 -2.528 -19.224 1.00 58.88 91 ALA A C 1
ATOM 685 O O . ALA A 1 91 ? -15.349 -3.122 -18.185 1.00 58.88 91 ALA A O 1
ATOM 686 N N . LYS A 1 92 ? -14.962 -3.186 -20.386 1.00 64.81 92 LYS A N 1
ATOM 687 C CA . LYS A 1 92 ? -15.243 -4.631 -20.497 1.00 64.81 92 LYS A CA 1
ATOM 688 C C . LYS A 1 92 ? -14.302 -5.495 -19.644 1.00 64.81 92 LYS A C 1
ATOM 690 O O . LYS A 1 92 ? -14.804 -6.247 -18.809 1.00 64.81 92 LYS A O 1
ATOM 695 N N . PRO A 1 93 ? -12.970 -5.427 -19.824 1.00 67.50 93 PRO A N 1
ATOM 696 C CA . PRO A 1 93 ? -12.047 -6.188 -18.991 1.00 67.50 93 PRO A CA 1
ATOM 697 C C . PRO A 1 93 ? -12.040 -5.701 -17.534 1.00 67.50 93 PRO A C 1
ATOM 699 O O . PRO A 1 93 ? -11.904 -6.527 -16.638 1.00 67.50 93 PRO A O 1
ATOM 702 N N . ALA A 1 94 ? -12.260 -4.402 -17.282 1.00 60.91 94 ALA A N 1
ATOM 703 C CA . ALA A 1 94 ? -12.376 -3.869 -15.924 1.00 60.91 94 ALA A CA 1
ATOM 704 C C . ALA A 1 94 ? -13.546 -4.488 -15.140 1.00 60.91 94 ALA A C 1
ATOM 706 O O . ALA A 1 94 ? -13.364 -4.878 -13.990 1.00 60.91 94 ALA A O 1
ATOM 707 N N . ILE A 1 95 ? -14.726 -4.600 -15.762 1.00 62.91 95 ILE A N 1
ATOM 708 C CA . ILE A 1 95 ? -15.914 -5.211 -15.148 1.00 62.91 95 ILE A CA 1
ATOM 709 C C . ILE A 1 95 ? -15.660 -6.690 -14.850 1.00 62.91 95 ILE A C 1
ATOM 711 O O . ILE A 1 95 ? -15.900 -7.127 -13.730 1.00 62.91 95 ILE A O 1
ATOM 715 N N . ALA A 1 96 ? -15.124 -7.447 -15.813 1.00 67.19 96 ALA A N 1
ATOM 716 C CA . ALA A 1 96 ? -14.883 -8.879 -15.637 1.00 67.19 96 ALA A CA 1
ATOM 717 C C . ALA A 1 96 ? -13.909 -9.180 -14.480 1.00 67.19 96 ALA A C 1
ATOM 719 O O . ALA A 1 96 ? -14.157 -10.073 -13.672 1.00 67.19 96 ALA A O 1
ATOM 720 N N . GLU A 1 97 ? -12.815 -8.421 -14.372 1.00 72.50 97 GLU A N 1
ATOM 721 C CA . GLU A 1 97 ? -11.858 -8.563 -13.266 1.00 72.50 97 GLU A CA 1
ATOM 722 C C . GLU A 1 97 ? -12.465 -8.133 -11.930 1.00 72.50 97 GLU A C 1
ATOM 724 O O . GLU A 1 97 ? -12.292 -8.825 -10.927 1.00 72.50 97 GLU A O 1
ATOM 729 N N . PHE A 1 98 ? -13.233 -7.041 -11.910 1.00 65.50 98 PHE A N 1
ATOM 730 C CA . PHE A 1 98 ? -13.930 -6.584 -10.711 1.00 65.50 98 PHE A CA 1
ATOM 731 C C . PHE A 1 98 ? -14.922 -7.636 -10.189 1.00 65.50 98 PHE A C 1
ATOM 733 O O . PHE A 1 98 ? -14.847 -8.024 -9.024 1.00 65.50 98 PHE A O 1
ATOM 740 N N . GLU A 1 99 ? -15.779 -8.186 -11.054 1.00 70.88 99 GLU A N 1
ATOM 741 C CA . GLU A 1 99 ? -16.709 -9.274 -10.713 1.00 70.88 99 GLU A CA 1
ATOM 742 C C . GLU A 1 99 ? -15.977 -10.531 -10.219 1.00 70.88 99 GLU A C 1
ATOM 744 O O . GLU A 1 99 ? -16.431 -11.213 -9.292 1.00 70.88 99 GLU A O 1
ATOM 749 N N . GLN A 1 100 ? -14.805 -10.829 -10.788 1.00 73.69 100 GLN A N 1
ATOM 750 C CA . GLN A 1 100 ? -13.969 -11.926 -10.315 1.00 73.69 100 GLN A CA 1
ATOM 751 C C . GLN A 1 100 ? -13.423 -11.662 -8.904 1.00 73.69 100 GLN A C 1
ATOM 753 O O . GLN A 1 100 ? -13.409 -12.587 -8.083 1.00 73.69 100 GLN A O 1
ATOM 758 N N . ARG A 1 101 ? -13.001 -10.426 -8.586 1.00 80.12 101 ARG A N 1
ATOM 759 C CA . ARG A 1 101 ? -12.585 -10.058 -7.220 1.00 80.12 101 ARG A CA 1
ATOM 760 C C . ARG A 1 101 ? -13.747 -10.223 -6.247 1.00 80.12 101 ARG A C 1
ATOM 762 O O . ARG A 1 101 ? -13.580 -10.916 -5.248 1.00 80.12 101 ARG A O 1
ATOM 769 N N . LEU A 1 102 ? -14.921 -9.692 -6.582 1.00 68.31 102 LEU A N 1
ATOM 770 C CA . LEU A 1 102 ? -16.144 -9.822 -5.786 1.00 68.31 102 LEU A CA 1
ATOM 771 C C . LEU A 1 102 ? -16.507 -11.292 -5.506 1.00 68.31 102 LEU A C 1
ATOM 773 O O . LEU A 1 102 ? -16.723 -11.689 -4.358 1.00 68.31 102 LEU A O 1
ATOM 777 N N . THR A 1 103 ? -16.438 -12.146 -6.530 1.00 77.12 103 THR A N 1
ATOM 778 C CA . THR A 1 103 ? -16.659 -13.597 -6.397 1.00 77.12 103 THR A CA 1
ATOM 779 C C . THR A 1 103 ? -15.641 -14.257 -5.460 1.00 77.12 103 THR A C 1
ATOM 781 O O . THR A 1 103 ? -15.996 -15.138 -4.667 1.00 77.12 103 THR A O 1
ATOM 784 N N . ALA A 1 104 ? -14.372 -13.840 -5.519 1.00 78.38 104 ALA A N 1
ATOM 785 C CA . ALA A 1 104 ? -13.309 -14.395 -4.682 1.00 78.38 104 ALA A CA 1
ATOM 786 C C . ALA A 1 104 ? -13.560 -14.138 -3.188 1.00 78.38 104 ALA A C 1
ATOM 788 O O . ALA A 1 104 ? -13.399 -15.056 -2.378 1.00 78.38 104 ALA A O 1
ATOM 789 N N . ILE A 1 105 ? -14.044 -12.946 -2.833 1.00 79.88 105 ILE A N 1
ATOM 790 C CA . ILE A 1 105 ? -14.420 -12.590 -1.454 1.00 79.88 105 ILE A CA 1
ATOM 791 C C . ILE A 1 105 ? -15.882 -12.923 -1.101 1.00 79.88 105 ILE A C 1
ATOM 793 O O . ILE A 1 105 ? -16.282 -12.774 0.050 1.00 79.88 105 ILE A O 1
ATOM 797 N N . GLY A 1 106 ? -16.663 -13.462 -2.043 1.00 74.50 106 GLY A N 1
ATOM 798 C CA . GLY A 1 106 ? -18.021 -13.959 -1.798 1.00 74.50 106 GLY A CA 1
ATOM 799 C C . GLY A 1 106 ? -19.057 -12.858 -1.558 1.00 74.50 106 GLY A C 1
ATOM 800 O O . GLY A 1 106 ? -19.957 -13.047 -0.746 1.00 74.50 106 GLY A O 1
ATOM 801 N N . THR A 1 107 ? -18.916 -11.718 -2.235 1.00 71.31 107 THR A N 1
ATOM 802 C CA . THR A 1 107 ? -19.796 -10.540 -2.127 1.00 71.31 107 THR A CA 1
ATOM 803 C C . THR A 1 107 ? -20.167 -10.029 -3.519 1.00 71.31 107 THR A C 1
ATOM 805 O O . THR A 1 107 ? -19.547 -10.424 -4.500 1.00 71.31 107 THR A O 1
ATOM 808 N N . ASP A 1 108 ? -21.183 -9.177 -3.614 1.00 73.88 108 ASP A N 1
ATOM 809 C CA . ASP A 1 108 ? -21.637 -8.495 -4.834 1.00 73.88 108 ASP A CA 1
ATOM 810 C C . ASP A 1 108 ? -21.361 -6.978 -4.813 1.00 73.88 108 ASP A C 1
ATOM 812 O O . ASP A 1 108 ? -21.694 -6.268 -5.760 1.00 73.88 108 ASP A O 1
ATOM 816 N N . TYR A 1 109 ? -20.699 -6.488 -3.762 1.00 63.53 109 TYR A N 1
ATOM 817 C CA . TYR A 1 109 ? -20.300 -5.091 -3.596 1.00 63.53 109 TYR A CA 1
ATOM 818 C C . TYR A 1 109 ? -18.860 -4.936 -3.089 1.00 63.53 109 TYR A C 1
ATOM 820 O O . TYR A 1 109 ? -18.297 -5.851 -2.475 1.00 63.53 109 TYR A O 1
ATOM 828 N N . ALA A 1 110 ? -18.309 -3.746 -3.334 1.00 50.00 110 ALA A N 1
ATOM 829 C CA . ALA A 1 110 ? -17.022 -3.244 -2.864 1.00 50.00 110 ALA A CA 1
ATOM 830 C C . ALA A 1 110 ? -17.207 -1.888 -2.181 1.00 50.00 110 ALA A C 1
ATOM 832 O O . ALA A 1 110 ? -18.108 -1.144 -2.568 1.00 50.00 110 ALA A O 1
ATOM 833 N N . ASP A 1 111 ? -16.346 -1.563 -1.217 1.00 67.94 111 ASP A N 1
ATOM 834 C CA . ASP A 1 111 ? -16.535 -0.372 -0.385 1.00 67.94 111 ASP A CA 1
ATOM 835 C C . ASP A 1 111 ? -15.906 0.906 -0.991 1.00 67.94 111 ASP A C 1
ATOM 837 O O . ASP A 1 111 ? -16.495 1.977 -0.880 1.00 67.94 111 ASP A O 1
ATOM 841 N N . GLU A 1 112 ? -14.754 0.823 -1.680 1.00 54.06 112 GLU A N 1
ATOM 842 C CA . GLU A 1 112 ? -14.025 2.001 -2.207 1.00 54.06 112 GLU A CA 1
ATOM 843 C C . GLU A 1 112 ? -13.238 1.713 -3.508 1.00 54.06 112 GLU A C 1
ATOM 845 O O . GLU A 1 112 ? -12.737 0.601 -3.688 1.00 54.06 112 GLU A O 1
ATOM 850 N N . SER A 1 113 ? -13.058 2.722 -4.385 1.00 45.38 113 SER A N 1
ATOM 851 C CA . SER A 1 113 ? -12.104 2.703 -5.521 1.00 45.38 113 SER A CA 1
ATOM 852 C C . SER A 1 113 ? -11.712 4.121 -5.997 1.00 45.38 113 SER A C 1
ATOM 854 O O . SER A 1 113 ? -12.634 4.873 -6.303 1.00 45.38 113 SER A O 1
ATOM 856 N N . GLU A 1 114 ? -10.418 4.489 -6.155 1.00 43.66 114 GLU A N 1
ATOM 857 C CA . GLU A 1 114 ? -10.009 5.700 -6.927 1.00 43.66 114 GLU A CA 1
ATOM 858 C C . GLU A 1 114 ? -8.488 5.898 -7.230 1.00 43.66 114 GLU A C 1
ATOM 860 O O . GLU A 1 114 ? -7.635 5.195 -6.689 1.00 43.66 114 GLU A O 1
ATOM 865 N N . TYR A 1 115 ? -8.163 6.886 -8.099 1.00 36.91 115 TYR A N 1
ATOM 866 C CA . TYR A 1 115 ? -6.830 7.318 -8.602 1.00 36.91 115 TYR A CA 1
ATOM 867 C C . TYR A 1 115 ? -6.590 8.840 -8.416 1.00 36.91 115 TYR A C 1
ATOM 869 O O . TYR A 1 115 ? -7.535 9.616 -8.491 1.00 36.91 115 TYR A O 1
ATOM 877 N N . GLY A 1 116 ? -5.327 9.311 -8.325 1.00 42.09 116 GLY A N 1
ATOM 878 C CA . GLY A 1 116 ? -5.014 10.759 -8.280 1.00 42.09 116 GLY A CA 1
ATOM 879 C C . GLY A 1 116 ? -3.599 11.192 -8.731 1.00 42.09 116 GLY A C 1
ATOM 880 O O . GLY A 1 116 ? -2.628 10.445 -8.599 1.00 42.09 116 GLY A O 1
ATOM 881 N N . LYS A 1 117 ? -3.475 12.433 -9.247 1.00 46.78 117 LYS A N 1
ATOM 882 C CA . LYS A 1 117 ? -2.229 13.156 -9.626 1.00 46.78 117 LYS A CA 1
ATOM 883 C C . LYS A 1 117 ? -2.280 14.612 -9.105 1.00 46.78 117 LYS A C 1
ATOM 885 O O . LYS A 1 117 ? -3.367 15.165 -9.045 1.00 46.78 117 LYS A O 1
ATOM 890 N N . GLY A 1 118 ? -1.135 15.235 -8.780 1.00 50.62 118 GLY A N 1
ATOM 891 C CA . GLY A 1 118 ? -1.044 16.652 -8.346 1.00 50.62 118 GLY A CA 1
ATOM 892 C C . GLY A 1 118 ? 0.221 16.993 -7.534 1.00 50.62 118 GLY A C 1
ATOM 893 O O . GLY A 1 118 ? 0.926 16.075 -7.092 1.00 50.62 118 GLY A O 1
ATOM 894 N N . GLU A 1 119 ? 0.512 18.283 -7.319 1.00 51.66 119 GLU A N 1
ATOM 895 C CA . GLU A 1 119 ? 1.591 18.764 -6.431 1.00 51.66 119 GLU A CA 1
ATOM 896 C C . GLU A 1 119 ? 1.155 18.757 -4.949 1.00 51.66 119 GLU A C 1
ATOM 898 O O . GLU A 1 119 ? -0.008 18.533 -4.624 1.00 51.66 119 GLU A O 1
ATOM 903 N N . ALA A 1 120 ? 2.085 18.971 -4.009 1.00 58.66 120 ALA A N 1
ATOM 904 C CA . ALA A 1 120 ? 1.795 18.869 -2.570 1.00 58.66 120 ALA A CA 1
ATOM 905 C C . ALA A 1 120 ? 0.745 19.882 -2.068 1.00 58.66 120 ALA A C 1
ATOM 907 O O . ALA A 1 120 ? -0.077 19.533 -1.222 1.00 58.66 120 ALA A O 1
ATOM 908 N N . ALA A 1 121 ? 0.765 21.115 -2.588 1.00 54.41 121 ALA A N 1
ATOM 909 C CA . ALA A 1 121 ? -0.221 22.141 -2.243 1.00 54.41 121 ALA A CA 1
ATOM 910 C C . ALA A 1 121 ? -1.616 21.765 -2.764 1.00 54.41 121 ALA A C 1
ATOM 912 O O . ALA A 1 121 ? -2.564 21.758 -1.983 1.00 54.41 121 ALA A O 1
ATOM 913 N N . ASP A 1 122 ? -1.703 21.335 -4.028 1.00 58.47 122 ASP A N 1
ATOM 914 C CA . ASP A 1 122 ? -2.949 20.870 -4.650 1.00 58.47 122 ASP A CA 1
ATOM 915 C C . ASP A 1 122 ? -3.557 19.696 -3.868 1.00 58.47 122 ASP A C 1
ATOM 917 O O . ASP A 1 122 ? -4.760 19.644 -3.631 1.00 58.47 122 ASP A O 1
ATOM 921 N N . ARG A 1 123 ? -2.719 18.755 -3.408 1.00 66.19 123 ARG A N 1
ATOM 922 C CA . ARG A 1 123 ? -3.169 17.616 -2.591 1.00 66.19 123 ARG A CA 1
ATOM 923 C C . ARG A 1 123 ? -3.726 18.059 -1.243 1.00 66.19 123 ARG A C 1
ATOM 925 O O . ARG A 1 123 ? -4.708 17.490 -0.792 1.00 66.19 123 ARG A O 1
ATOM 932 N N . MET A 1 124 ? -3.109 19.042 -0.587 1.00 66.62 124 MET A N 1
ATOM 933 C CA . MET A 1 124 ? -3.610 19.547 0.694 1.00 66.62 124 MET A CA 1
ATOM 934 C C . MET A 1 124 ? -4.947 20.275 0.526 1.00 66.62 124 MET A C 1
ATOM 936 O O . MET A 1 124 ? -5.849 20.075 1.337 1.00 66.62 124 MET A O 1
ATOM 940 N N . GLU A 1 125 ? -5.088 21.082 -0.527 1.00 68.06 125 GLU A N 1
ATOM 941 C CA . GLU A 1 125 ? -6.356 21.734 -0.864 1.00 68.06 125 GLU A CA 1
ATOM 942 C C . GLU A 1 125 ? -7.447 20.692 -1.134 1.00 68.06 125 GLU A C 1
ATOM 944 O O . GLU A 1 125 ? -8.506 20.748 -0.512 1.00 68.06 125 GLU A O 1
ATOM 949 N N . LEU A 1 126 ? -7.138 19.669 -1.935 1.00 71.06 126 LEU A N 1
ATOM 950 C CA . LEU A 1 126 ? -8.053 18.568 -2.232 1.00 71.06 126 LEU A CA 1
ATOM 951 C C . LEU A 1 126 ? -8.492 17.801 -0.974 1.00 71.06 126 LEU A C 1
ATOM 953 O O . LEU A 1 126 ? -9.673 17.519 -0.806 1.00 71.06 126 LEU A O 1
ATOM 957 N N . LEU A 1 127 ? -7.569 17.492 -0.059 1.00 73.31 127 LEU A N 1
ATOM 958 C CA . LEU A 1 127 ? -7.904 16.819 1.204 1.00 73.31 127 LEU A CA 1
ATOM 959 C C . LEU A 1 127 ? -8.830 17.681 2.079 1.00 73.31 127 LEU A C 1
ATOM 961 O O . LEU A 1 127 ? -9.773 17.164 2.676 1.00 73.31 127 LEU A O 1
ATOM 965 N N . CYS A 1 128 ? -8.612 19.001 2.116 1.00 74.25 128 CYS A N 1
ATOM 966 C CA . CYS A 1 128 ? -9.528 19.927 2.789 1.00 74.25 128 CYS A CA 1
ATOM 967 C C . CYS A 1 128 ? -10.914 19.948 2.124 1.00 74.25 128 CYS A C 1
ATOM 969 O O . CYS A 1 128 ? -11.928 20.067 2.812 1.00 74.25 128 CYS A O 1
ATOM 971 N N . GLU A 1 129 ? -10.976 19.875 0.794 1.00 74.00 129 GLU A N 1
ATOM 972 C CA . GLU A 1 129 ? -12.240 19.808 0.057 1.00 74.00 129 GLU A CA 1
ATOM 973 C C . GLU A 1 129 ? -12.988 18.503 0.324 1.00 74.00 129 GLU A C 1
ATOM 975 O O . GLU A 1 129 ? -14.188 18.550 0.590 1.00 74.00 129 GLU A O 1
ATOM 980 N N . PHE A 1 130 ? -12.290 17.365 0.336 1.00 80.06 130 PHE A N 1
ATOM 981 C CA . PHE A 1 130 ? -12.865 16.072 0.702 1.00 80.06 130 PHE A CA 1
ATOM 982 C C . PHE A 1 130 ? -13.456 16.100 2.107 1.00 80.06 130 PHE A C 1
ATOM 984 O O . PHE A 1 130 ? -14.622 15.754 2.281 1.00 80.06 130 PHE A O 1
ATOM 991 N N . GLU A 1 131 ? -12.721 16.612 3.093 1.00 84.00 131 GLU A N 1
ATOM 992 C CA . GLU A 1 131 ? -13.238 16.749 4.455 1.00 84.00 131 GLU A CA 1
ATOM 993 C C . GLU A 1 131 ? -14.503 17.622 4.510 1.00 84.00 131 GLU A C 1
ATOM 995 O O . GLU A 1 131 ? -15.511 17.221 5.093 1.00 84.00 131 GLU A O 1
ATOM 1000 N N . ARG A 1 132 ? -14.492 18.790 3.849 1.00 81.44 132 ARG A N 1
ATOM 1001 C CA . ARG A 1 132 ? -15.660 19.690 3.771 1.00 81.44 132 ARG A CA 1
ATOM 1002 C C . ARG A 1 132 ? -16.855 19.047 3.076 1.00 81.44 132 ARG A C 1
ATOM 1004 O O . ARG A 1 132 ? -17.993 19.355 3.425 1.00 81.44 132 ARG A O 1
ATOM 1011 N N . ALA A 1 133 ? -16.599 18.197 2.088 1.00 81.06 133 ALA A N 1
ATOM 1012 C CA . ALA A 1 133 ? -17.617 17.465 1.352 1.00 81.06 133 ALA A CA 1
ATOM 1013 C C . ALA A 1 133 ? -18.128 16.226 2.107 1.00 81.06 133 ALA A C 1
ATOM 1015 O O . ALA A 1 133 ? -19.090 15.610 1.656 1.00 81.06 133 ALA A O 1
ATOM 1016 N N . GLY A 1 134 ? -17.523 15.865 3.245 1.00 84.25 134 GLY A N 1
ATOM 1017 C CA . GLY A 1 134 ? -17.843 14.628 3.951 1.00 84.25 134 GLY A CA 1
ATOM 1018 C C . GLY A 1 134 ? -17.368 13.391 3.191 1.00 84.25 134 GLY A C 1
ATOM 1019 O O . GLY A 1 134 ? -18.066 12.389 3.152 1.00 84.25 134 GLY A O 1
ATOM 1020 N N . ILE A 1 135 ? -16.195 13.452 2.567 1.00 81.94 135 ILE A N 1
ATOM 1021 C CA . ILE A 1 135 ? -15.560 12.330 1.872 1.00 81.94 135 ILE A CA 1
ATOM 1022 C C . ILE A 1 135 ? -14.420 11.808 2.748 1.00 81.94 135 ILE A C 1
ATOM 1024 O O . ILE A 1 135 ? -13.538 12.566 3.155 1.00 81.94 135 ILE A O 1
ATOM 1028 N N . GLY A 1 136 ? -14.461 10.512 3.065 1.00 88.06 136 GLY A N 1
ATOM 1029 C CA . GLY A 1 136 ? -13.419 9.839 3.837 1.00 88.06 136 GLY A CA 1
ATOM 1030 C C . GLY A 1 136 ? -12.251 9.466 2.935 1.00 88.06 136 GLY A C 1
ATOM 1031 O O . GLY A 1 136 ? -12.457 9.058 1.796 1.00 88.06 136 GLY A O 1
ATOM 1032 N N . VAL A 1 137 ? -11.027 9.610 3.437 1.00 87.75 137 VAL A N 1
ATOM 1033 C CA . VAL A 1 137 ? -9.808 9.331 2.673 1.00 87.75 137 VAL A CA 1
ATOM 1034 C C . VAL A 1 137 ? -9.049 8.165 3.295 1.00 87.75 137 VAL A C 1
ATOM 1036 O O . VAL A 1 137 ? -8.652 8.207 4.463 1.00 87.75 137 VAL A O 1
ATOM 1039 N N . SER A 1 138 ? -8.801 7.140 2.485 1.00 91.00 138 SER A N 1
ATOM 1040 C CA . SER A 1 138 ? -7.880 6.048 2.791 1.00 91.00 138 SER A CA 1
ATOM 1041 C C . SER A 1 138 ? -6.507 6.329 2.168 1.00 91.00 138 SER A C 1
ATOM 1043 O O . SER A 1 138 ? -6.400 6.643 0.980 1.00 91.00 138 SER A O 1
ATOM 1045 N N . VAL A 1 139 ? -5.431 6.265 2.962 1.00 89.19 139 VAL A N 1
ATOM 1046 C CA . VAL A 1 139 ? -4.068 6.585 2.494 1.00 89.19 139 VAL A CA 1
ATOM 1047 C C . VAL A 1 139 ? -3.259 5.316 2.257 1.00 89.19 139 VAL A C 1
ATOM 1049 O O . VAL A 1 139 ? -2.840 4.636 3.192 1.00 89.19 139 VAL A O 1
ATOM 1052 N N . MET A 1 140 ? -2.951 5.035 0.992 1.00 89.38 140 MET A N 1
ATOM 1053 C CA . MET A 1 140 ? -2.043 3.952 0.609 1.00 89.38 140 MET A CA 1
ATOM 1054 C C . MET A 1 140 ? -0.582 4.410 0.550 1.00 89.38 140 MET A C 1
ATOM 1056 O O . MET A 1 140 ? -0.272 5.581 0.340 1.00 89.38 140 MET A O 1
ATOM 1060 N N . LYS A 1 141 ? 0.335 3.439 0.651 1.00 85.06 141 LYS A N 1
ATOM 1061 C CA . LYS A 1 141 ? 1.793 3.640 0.523 1.00 85.06 141 LYS A CA 1
ATOM 1062 C C . LYS A 1 141 ? 2.358 4.714 1.479 1.00 85.06 141 LYS A C 1
ATOM 1064 O O . LYS A 1 141 ? 3.192 5.511 1.044 1.00 85.06 141 LYS A O 1
ATOM 1069 N N . PRO A 1 142 ? 2.017 4.691 2.783 1.00 88.38 142 PRO A N 1
ATOM 1070 C CA . PRO A 1 142 ? 2.488 5.695 3.747 1.00 88.38 142 PRO A CA 1
ATOM 1071 C C . PRO A 1 142 ? 4.019 5.767 3.869 1.00 88.38 142 PRO A C 1
ATOM 1073 O O . PRO A 1 142 ? 4.556 6.782 4.291 1.00 88.38 142 PRO A O 1
ATOM 1076 N N . PHE A 1 143 ? 4.735 4.710 3.468 1.00 88.75 143 PHE A N 1
ATOM 1077 C CA . PHE A 1 143 ? 6.200 4.627 3.524 1.00 88.75 143 PHE A CA 1
ATOM 1078 C C . PHE A 1 143 ? 6.895 4.921 2.184 1.00 88.75 143 PHE A C 1
ATOM 1080 O O . PHE A 1 143 ? 8.091 4.670 2.052 1.00 88.75 143 PHE A O 1
ATOM 1087 N N . ALA A 1 144 ? 6.153 5.366 1.161 1.00 78.56 144 ALA A N 1
ATOM 1088 C CA . ALA A 1 144 ? 6.655 5.586 -0.202 1.00 78.56 144 ALA A CA 1
ATOM 1089 C C . ALA A 1 144 ? 7.406 4.369 -0.790 1.00 78.56 144 ALA A C 1
ATOM 1091 O O . ALA A 1 144 ? 8.477 4.492 -1.377 1.00 78.56 144 ALA A O 1
ATOM 1092 N N . GLY A 1 145 ? 6.861 3.163 -0.590 1.00 79.50 145 GLY A N 1
ATOM 1093 C CA . GLY A 1 145 ? 7.508 1.921 -1.031 1.00 79.50 145 GLY A CA 1
ATOM 1094 C C . GLY A 1 145 ? 8.765 1.547 -0.235 1.00 79.50 145 GLY A C 1
ATOM 1095 O O . GLY A 1 145 ? 9.599 0.822 -0.757 1.00 79.50 145 GLY A O 1
ATOM 1096 N N . GLY A 1 146 ? 8.903 2.050 0.997 1.00 83.69 146 GLY A N 1
ATOM 1097 C CA . GLY A 1 146 ? 10.038 1.796 1.891 1.00 83.69 146 GLY A CA 1
ATOM 1098 C C . GLY A 1 146 ? 11.082 2.914 1.899 1.00 83.69 146 GLY A C 1
ATOM 1099 O O . GLY A 1 146 ? 11.892 2.972 2.816 1.00 83.69 146 GLY A O 1
ATOM 1100 N N . GLN A 1 147 ? 11.024 3.851 0.947 1.00 79.50 147 GLN A N 1
ATOM 1101 C CA . GLN A 1 147 ? 12.027 4.911 0.791 1.00 79.50 147 GLN A CA 1
ATOM 1102 C C . GLN A 1 147 ? 12.145 5.820 2.020 1.00 79.50 147 GLN A C 1
ATOM 1104 O O . GLN A 1 147 ? 13.239 6.256 2.355 1.00 79.50 147 GLN A O 1
ATOM 1109 N N . LEU A 1 148 ? 11.038 6.094 2.718 1.00 83.38 148 LEU A N 1
ATOM 1110 C CA . LEU A 1 148 ? 11.062 6.931 3.926 1.00 83.38 148 LEU A CA 1
ATOM 1111 C C . LEU A 1 148 ? 11.738 6.244 5.123 1.00 83.38 148 LEU A C 1
ATOM 1113 O O . LEU A 1 148 ? 12.126 6.924 6.069 1.00 83.38 148 LEU A O 1
ATOM 1117 N N . LEU A 1 149 ? 11.891 4.919 5.078 1.00 89.56 149 LEU A N 1
ATOM 1118 C CA . LEU A 1 149 ? 12.449 4.105 6.160 1.00 89.56 149 LEU A CA 1
ATOM 1119 C C . LEU A 1 149 ? 13.960 3.858 5.995 1.00 89.56 149 LEU A C 1
ATOM 1121 O O . LEU A 1 149 ? 14.569 3.188 6.824 1.00 89.56 149 LEU A O 1
ATOM 1125 N N . ASP A 1 150 ? 14.570 4.404 4.942 1.00 85.12 150 ASP A N 1
ATOM 1126 C CA . ASP A 1 150 ? 15.985 4.245 4.611 1.00 85.12 150 ASP A CA 1
ATOM 1127 C C . ASP A 1 150 ? 16.615 5.625 4.365 1.00 85.12 150 ASP A C 1
ATOM 1129 O O . ASP A 1 150 ? 16.115 6.419 3.571 1.00 85.12 150 ASP A O 1
ATOM 1133 N N . ALA A 1 151 ? 17.716 5.946 5.051 1.00 84.00 151 ALA A N 1
ATOM 1134 C CA . ALA A 1 151 ? 18.323 7.278 4.969 1.00 84.00 151 ALA A CA 1
ATOM 1135 C C . ALA A 1 151 ? 18.880 7.618 3.577 1.00 84.00 151 ALA A C 1
ATOM 1137 O O . ALA A 1 151 ? 18.847 8.784 3.188 1.00 84.00 151 ALA A O 1
ATOM 1138 N N . ALA A 1 152 ? 19.385 6.629 2.835 1.00 80.25 152 ALA A N 1
ATOM 1139 C CA . ALA A 1 152 ? 19.927 6.829 1.493 1.00 80.25 152 ALA A CA 1
ATOM 1140 C C . ALA A 1 152 ? 18.807 7.000 0.452 1.00 80.25 152 ALA A C 1
ATOM 1142 O O . ALA A 1 152 ? 18.975 7.688 -0.560 1.00 80.25 152 ALA A O 1
ATOM 1143 N N . GLN A 1 153 ? 17.647 6.391 0.702 1.00 74.19 153 GLN A N 1
ATOM 1144 C CA . GLN A 1 153 ? 16.480 6.459 -0.172 1.00 74.19 153 GLN A CA 1
ATOM 1145 C C . GLN A 1 153 ? 15.480 7.562 0.210 1.00 74.19 153 GLN A C 1
ATOM 1147 O O . GLN A 1 153 ? 14.633 7.940 -0.601 1.00 74.19 153 GLN A O 1
ATOM 1152 N N . SER A 1 154 ? 15.574 8.112 1.411 1.00 77.00 154 SER A N 1
ATOM 1153 C CA . SER A 1 154 ? 14.674 9.161 1.865 1.00 77.00 154 SER A CA 1
ATOM 1154 C C . SER A 1 154 ? 14.992 10.496 1.181 1.00 77.00 154 SER A C 1
ATOM 1156 O O . SER A 1 154 ? 16.149 10.926 1.188 1.00 77.00 154 SER A O 1
ATOM 1158 N N . PRO A 1 155 ? 13.989 11.228 0.656 1.00 68.00 155 PRO A N 1
ATOM 1159 C CA . PRO A 1 155 ? 14.187 12.576 0.111 1.00 68.00 155 PRO A CA 1
ATOM 1160 C C . PRO A 1 155 ? 14.585 13.605 1.185 1.00 68.00 155 PRO A C 1
ATOM 1162 O O . PRO A 1 155 ? 14.924 14.745 0.870 1.00 68.00 155 PRO A O 1
ATOM 1165 N N . PHE A 1 156 ? 14.538 13.220 2.463 1.00 72.94 156 PHE A N 1
ATOM 1166 C CA . PHE A 1 156 ? 14.977 14.035 3.592 1.00 72.94 156 PHE A CA 1
ATOM 1167 C C . PHE A 1 156 ? 16.411 13.707 4.041 1.00 72.94 156 PHE A C 1
ATOM 1169 O O . PHE A 1 156 ? 16.908 14.327 4.979 1.00 72.94 156 PHE A O 1
ATOM 1176 N N . GLY A 1 157 ? 17.067 12.717 3.416 1.00 75.56 157 GLY A N 1
ATOM 1177 C CA . GLY A 1 157 ? 18.410 12.257 3.789 1.00 75.56 157 GLY A CA 1
ATOM 1178 C C . GLY A 1 157 ? 18.482 11.578 5.163 1.00 75.56 157 GLY A C 1
ATOM 1179 O O . GLY A 1 157 ? 19.558 11.480 5.751 1.00 75.56 157 GLY A O 1
ATOM 1180 N N . ARG A 1 158 ? 17.339 11.147 5.712 1.00 80.31 158 ARG A N 1
ATOM 1181 C CA . ARG A 1 158 ? 17.233 10.482 7.018 1.00 80.31 158 ARG A CA 1
ATOM 1182 C C . ARG A 1 158 ? 16.060 9.514 7.078 1.00 80.31 158 ARG A C 1
ATOM 1184 O O . ARG A 1 158 ? 15.091 9.660 6.336 1.00 80.31 158 ARG A O 1
ATOM 1191 N N . VAL A 1 159 ? 16.145 8.576 8.014 1.00 88.38 159 VAL A N 1
ATOM 1192 C CA . VAL A 1 159 ? 15.073 7.626 8.324 1.00 88.38 159 VAL A CA 1
ATOM 1193 C C . VAL A 1 159 ? 13.937 8.342 9.056 1.00 88.38 159 VAL A C 1
ATOM 1195 O O . VAL A 1 159 ? 14.182 9.079 10.016 1.00 88.38 159 VAL A O 1
ATOM 1198 N N . LEU A 1 160 ? 12.707 8.100 8.607 1.00 88.88 160 LEU A N 1
ATOM 1199 C CA . LEU A 1 160 ? 11.485 8.292 9.384 1.00 88.88 160 LEU A CA 1
ATOM 1200 C C . LEU A 1 160 ? 11.047 6.945 9.950 1.00 88.88 160 LEU A C 1
ATOM 1202 O O . LEU A 1 160 ? 11.240 5.904 9.320 1.00 88.88 160 LEU A O 1
ATOM 1206 N N . THR A 1 161 ? 10.450 6.951 11.137 1.00 93.44 161 THR A N 1
ATOM 1207 C CA . THR A 1 161 ? 9.877 5.723 11.696 1.00 93.44 161 THR A CA 1
ATOM 1208 C C . THR A 1 161 ? 8.540 5.411 11.023 1.00 93.44 161 THR A C 1
ATOM 1210 O O . THR A 1 161 ? 7.841 6.306 10.538 1.00 93.44 161 THR A O 1
ATOM 1213 N N . ARG A 1 162 ? 8.134 4.134 11.023 1.00 94.12 162 ARG A N 1
ATOM 1214 C CA . ARG A 1 162 ? 6.793 3.753 10.549 1.00 94.12 162 ARG A CA 1
ATOM 1215 C C . ARG A 1 162 ? 5.701 4.496 11.320 1.00 94.12 162 ARG A C 1
ATOM 1217 O O . ARG A 1 162 ? 4.761 4.984 10.698 1.00 94.12 162 ARG A O 1
ATOM 1224 N N . THR A 1 163 ? 5.877 4.654 12.632 1.00 95.56 163 THR A N 1
ATOM 1225 C CA . THR A 1 163 ? 4.985 5.417 13.514 1.00 95.56 163 THR A CA 1
ATOM 1226 C C . THR A 1 163 ? 4.817 6.860 13.044 1.00 95.56 163 THR A C 1
ATOM 1228 O O . THR A 1 163 ? 3.687 7.312 12.879 1.00 95.56 163 THR A O 1
ATOM 1231 N N . GLN A 1 164 ? 5.914 7.560 12.739 1.00 93.12 164 GLN A N 1
ATOM 1232 C CA . GLN A 1 164 ? 5.876 8.935 12.231 1.00 93.12 164 GLN A CA 1
ATOM 1233 C C . GLN A 1 164 ? 5.166 9.032 10.879 1.00 93.12 164 GLN A C 1
ATOM 1235 O O . GLN A 1 164 ? 4.356 9.932 10.667 1.00 93.12 164 GLN A O 1
ATOM 1240 N N . CYS A 1 165 ? 5.431 8.101 9.958 1.00 92.12 165 CYS A N 1
ATOM 1241 C CA . CYS A 1 165 ? 4.759 8.077 8.658 1.00 92.12 165 CYS A CA 1
ATOM 1242 C C . CYS A 1 165 ? 3.246 7.836 8.789 1.00 92.12 165 CYS A C 1
ATOM 1244 O O . CYS A 1 165 ? 2.462 8.490 8.098 1.00 92.12 165 CYS A O 1
ATOM 1246 N N . ILE A 1 166 ? 2.834 6.918 9.673 1.00 95.56 166 ILE A N 1
ATOM 1247 C CA . ILE A 1 166 ? 1.420 6.635 9.951 1.00 95.56 166 ILE A CA 1
ATOM 1248 C C . ILE A 1 166 ? 0.756 7.863 10.582 1.00 95.56 166 ILE A C 1
ATOM 1250 O O . ILE A 1 166 ? -0.273 8.308 10.073 1.00 95.56 166 ILE A O 1
ATOM 1254 N N . GLN A 1 167 ? 1.362 8.457 11.617 1.00 95.62 167 GLN A N 1
ATOM 1255 C CA . GLN A 1 167 ? 0.822 9.654 12.267 1.00 95.62 167 GLN A CA 1
ATOM 1256 C C . GLN A 1 167 ? 0.683 10.815 11.273 1.00 95.62 167 GLN A C 1
ATOM 1258 O O . GLN A 1 167 ? -0.379 11.425 11.183 1.00 95.62 167 GLN A O 1
ATOM 1263 N N . TYR A 1 168 ? 1.715 11.083 10.466 1.00 90.25 168 TYR A N 1
ATOM 1264 C CA . TYR A 1 168 ? 1.684 12.149 9.462 1.00 90.25 168 TYR A CA 1
ATOM 1265 C C . TYR A 1 168 ? 0.513 12.000 8.483 1.00 90.25 168 TYR A C 1
ATOM 1267 O O . TYR A 1 168 ? -0.097 13.003 8.105 1.00 90.25 168 TYR A O 1
ATOM 1275 N N . ALA A 1 169 ? 0.225 10.769 8.046 1.00 90.44 169 ALA A N 1
ATOM 1276 C CA . ALA A 1 169 ? -0.888 10.477 7.151 1.00 90.44 169 ALA A CA 1
ATOM 1277 C C . ALA A 1 169 ? -2.241 10.636 7.862 1.00 90.44 169 ALA A C 1
ATOM 1279 O O . ALA A 1 169 ? -3.140 11.270 7.315 1.00 90.44 169 ALA A O 1
ATOM 1280 N N . LEU A 1 170 ? -2.366 10.122 9.089 1.00 94.69 170 LEU A N 1
ATOM 1281 C CA . LEU A 1 170 ? -3.583 10.221 9.900 1.00 94.69 170 LEU A CA 1
ATOM 1282 C C . LEU A 1 170 ? -3.930 11.652 10.323 1.00 94.69 170 LEU A C 1
ATOM 1284 O O . LEU A 1 170 ? -5.099 11.929 10.589 1.00 94.69 170 LEU A O 1
ATOM 1288 N N . ASP A 1 171 ? -2.956 12.555 10.374 1.00 92.25 171 ASP A N 1
ATOM 1289 C CA . ASP A 1 171 ? -3.176 13.967 10.702 1.00 92.25 171 ASP A CA 1
ATOM 1290 C C . ASP A 1 171 ? -3.657 14.802 9.509 1.00 92.25 171 ASP A C 1
ATOM 1292 O O . ASP A 1 171 ? -3.886 16.007 9.645 1.00 92.25 171 ASP A O 1
ATOM 1296 N N . LYS A 1 172 ? -3.789 14.206 8.318 1.00 86.50 172 LYS A N 1
ATOM 1297 C CA . LYS A 1 172 ? -4.297 14.932 7.153 1.00 86.50 172 LYS A CA 1
ATOM 1298 C C . LYS A 1 172 ? -5.822 15.076 7.186 1.00 86.50 172 LYS A C 1
ATOM 1300 O O . LYS A 1 172 ? -6.504 14.143 7.614 1.00 86.50 172 LYS A O 1
ATOM 1305 N N . PRO A 1 173 ? -6.356 16.212 6.692 1.00 83.25 173 PRO A N 1
ATOM 1306 C CA . PRO A 1 173 ? -7.797 16.435 6.606 1.00 83.25 173 PRO A CA 1
ATOM 1307 C C . PRO A 1 173 ? -8.511 15.297 5.879 1.00 83.25 173 PRO A C 1
ATOM 1309 O O . PRO A 1 173 ? -8.012 14.789 4.872 1.00 83.25 173 PRO A O 1
ATOM 1312 N N . GLY A 1 174 ? -9.663 14.886 6.407 1.00 85.62 174 GLY A N 1
ATOM 1313 C CA . GLY A 1 174 ? -10.503 13.845 5.807 1.00 85.62 174 GLY A CA 1
ATOM 1314 C C . GLY A 1 174 ? -9.935 12.420 5.849 1.00 85.62 174 GLY A C 1
ATOM 1315 O O . GLY A 1 174 ? -10.654 11.485 5.501 1.00 85.62 174 GLY A O 1
ATOM 1316 N N . VAL A 1 175 ? -8.690 12.204 6.294 1.00 91.88 175 VAL A N 1
ATOM 1317 C CA . VAL A 1 175 ? -8.125 10.851 6.390 1.00 91.88 175 VAL A CA 1
ATOM 1318 C C . VAL A 1 175 ? -8.819 10.069 7.495 1.00 91.88 175 VAL A C 1
ATOM 1320 O O . VAL A 1 175 ? -8.922 10.524 8.631 1.00 91.88 175 VAL A O 1
ATOM 1323 N N . VAL A 1 176 ? -9.291 8.867 7.177 1.00 95.38 176 VAL A N 1
ATOM 1324 C CA . VAL A 1 176 ? -9.980 7.980 8.128 1.00 95.38 176 VAL A CA 1
ATOM 1325 C C . VAL A 1 176 ? -9.179 6.720 8.438 1.00 95.38 176 VAL A C 1
ATOM 1327 O O . VAL A 1 176 ? -9.324 6.159 9.522 1.00 95.38 176 VAL A O 1
ATOM 1330 N N . THR A 1 177 ? -8.296 6.304 7.530 1.00 96.94 177 THR A N 1
ATOM 1331 C CA . THR A 1 177 ? -7.462 5.111 7.688 1.00 96.94 177 THR A CA 1
ATOM 1332 C C . THR A 1 177 ? -6.198 5.195 6.832 1.00 96.94 177 THR A C 1
ATOM 1334 O O . THR A 1 177 ? -6.130 5.939 5.849 1.00 96.94 177 THR A O 1
ATOM 1337 N N . VAL A 1 178 ? -5.180 4.429 7.211 1.00 96.50 178 VAL A N 1
ATOM 1338 C CA . VAL A 1 178 ? -3.934 4.258 6.462 1.00 96.50 178 VAL A CA 1
ATOM 1339 C C . VAL A 1 178 ? -3.765 2.776 6.139 1.00 96.50 178 VAL A C 1
ATOM 1341 O O . VAL A 1 178 ? -4.006 1.932 6.994 1.00 96.50 178 VAL A O 1
ATOM 1344 N N . LEU A 1 179 ? -3.299 2.461 4.929 1.00 95.31 179 LEU A N 1
ATOM 1345 C CA . LEU A 1 179 ? -3.061 1.107 4.414 1.00 95.31 179 LEU A CA 1
ATOM 1346 C C . LEU A 1 179 ? -1.554 0.865 4.180 1.00 95.31 179 LEU A C 1
ATOM 1348 O O . LEU A 1 179 ? -1.071 0.950 3.037 1.00 95.31 179 LEU A O 1
ATOM 1352 N N . PRO A 1 180 ? -0.757 0.596 5.232 1.00 94.94 180 PRO A N 1
ATOM 1353 C CA . PRO A 1 180 ? 0.626 0.184 5.063 1.00 94.94 180 PRO A CA 1
ATOM 1354 C C . PRO A 1 180 ? 0.701 -1.207 4.424 1.00 94.94 180 PRO A C 1
ATOM 1356 O O . PRO A 1 180 ? -0.104 -2.087 4.716 1.00 94.94 180 PRO A O 1
ATOM 1359 N N . GLY A 1 181 ? 1.677 -1.402 3.537 1.00 93.19 181 GLY A N 1
ATOM 1360 C CA . GLY A 1 181 ? 1.917 -2.705 2.919 1.00 93.19 181 GLY A CA 1
ATOM 1361 C C . GLY A 1 181 ? 2.626 -3.654 3.881 1.00 93.19 181 GLY A C 1
ATOM 1362 O O . GLY A 1 181 ? 3.614 -3.244 4.487 1.00 93.19 181 GLY A O 1
ATOM 1363 N N . VAL A 1 182 ? 2.161 -4.900 3.960 1.00 94.25 182 VAL A N 1
ATOM 1364 C CA . VAL A 1 182 ? 2.806 -5.980 4.726 1.00 94.25 182 VAL A CA 1
ATOM 1365 C C . VAL A 1 182 ? 3.328 -7.081 3.806 1.00 94.25 182 VAL A C 1
ATOM 1367 O O . VAL A 1 182 ? 2.749 -7.340 2.744 1.00 94.25 182 VAL A O 1
ATOM 1370 N N . HIS A 1 183 ? 4.411 -7.734 4.218 1.00 92.50 183 HIS A N 1
ATOM 1371 C CA . HIS A 1 183 ? 4.903 -8.963 3.597 1.00 92.50 183 HIS A CA 1
ATOM 1372 C C . HIS A 1 183 ? 4.442 -10.204 4.361 1.00 92.50 183 HIS A C 1
ATOM 1374 O O . HIS A 1 183 ? 4.143 -11.211 3.726 1.00 92.50 183 HIS A O 1
ATOM 1380 N N . ASP A 1 184 ? 4.347 -10.125 5.689 1.00 93.06 184 ASP A N 1
ATOM 1381 C CA . ASP A 1 184 ? 4.045 -11.249 6.577 1.00 93.06 184 ASP A CA 1
ATOM 1382 C C . ASP A 1 184 ? 3.439 -10.791 7.924 1.00 93.06 184 ASP A C 1
ATOM 1384 O O . ASP A 1 184 ? 3.068 -9.627 8.117 1.00 93.06 184 ASP A O 1
ATOM 1388 N N . LEU A 1 185 ? 3.310 -11.726 8.872 1.00 94.31 185 LEU A N 1
ATOM 1389 C CA . LEU A 1 185 ? 2.807 -11.461 10.219 1.00 94.31 185 LEU A CA 1
ATOM 1390 C C . LEU A 1 185 ? 3.745 -10.588 11.073 1.00 94.31 185 LEU A C 1
ATOM 1392 O O . LEU A 1 185 ? 3.275 -9.926 12.001 1.00 94.31 185 LEU A O 1
ATOM 1396 N N . ALA A 1 186 ? 5.054 -10.588 10.809 1.00 95.62 186 ALA A N 1
ATOM 1397 C CA . ALA A 1 186 ? 5.999 -9.762 11.555 1.00 95.62 186 ALA A CA 1
ATOM 1398 C C . ALA A 1 186 ? 5.802 -8.282 11.211 1.00 95.62 186 ALA A C 1
ATOM 1400 O O . ALA A 1 186 ? 5.687 -7.464 12.125 1.00 95.62 186 ALA A O 1
ATOM 1401 N N . ASP A 1 187 ? 5.650 -7.968 9.922 1.00 95.44 187 ASP A N 1
ATOM 1402 C CA . ASP A 1 187 ? 5.292 -6.622 9.469 1.00 95.44 187 ASP A CA 1
ATOM 1403 C C . ASP A 1 187 ? 3.973 -6.155 10.098 1.00 95.44 187 ASP A C 1
ATOM 1405 O O . ASP A 1 187 ? 3.895 -5.037 10.601 1.00 95.44 187 ASP A O 1
ATOM 1409 N N . LEU A 1 188 ? 2.939 -7.008 10.132 1.00 96.75 188 LEU A N 1
ATOM 1410 C CA . LEU A 1 188 ? 1.665 -6.661 10.773 1.00 96.75 188 LEU A CA 1
ATOM 1411 C C . LEU A 1 188 ? 1.850 -6.275 12.249 1.00 96.75 188 LEU A C 1
ATOM 1413 O O . LEU A 1 188 ? 1.304 -5.268 12.695 1.00 96.75 188 LEU A O 1
ATOM 1417 N N . ARG A 1 189 ? 2.613 -7.063 13.012 1.00 95.88 189 ARG A N 1
ATOM 1418 C CA . ARG A 1 189 ? 2.852 -6.793 14.440 1.00 95.88 189 ARG A CA 1
ATOM 1419 C C . ARG A 1 189 ? 3.618 -5.494 14.660 1.00 95.88 189 ARG A C 1
ATOM 1421 O O . ARG A 1 189 ? 3.279 -4.756 15.579 1.00 95.88 189 ARG A O 1
ATOM 1428 N N . ASP A 1 190 ? 4.599 -5.204 13.809 1.00 95.25 190 ASP A N 1
ATOM 1429 C CA . ASP A 1 190 ? 5.337 -3.937 13.832 1.00 95.25 190 ASP A CA 1
ATOM 1430 C C . ASP A 1 190 ? 4.399 -2.743 13.588 1.00 95.25 190 ASP A C 1
ATOM 1432 O O . ASP A 1 190 ? 4.432 -1.758 14.323 1.00 95.25 190 ASP A O 1
ATOM 1436 N N . LEU A 1 191 ? 3.482 -2.858 12.618 1.00 96.00 191 LEU A N 1
ATOM 1437 C CA . LEU A 1 191 ? 2.477 -1.824 12.345 1.00 96.00 191 LEU A CA 1
ATOM 1438 C C . LEU A 1 191 ? 1.513 -1.612 13.513 1.00 96.00 191 LEU A C 1
ATOM 1440 O O . LEU A 1 191 ? 1.218 -0.468 13.857 1.00 96.00 191 LEU A O 1
ATOM 1444 N N . LEU A 1 192 ? 1.023 -2.692 14.126 1.00 96.94 192 LEU A N 1
ATOM 1445 C CA . LEU A 1 192 ? 0.107 -2.612 15.268 1.00 96.94 192 LEU A CA 1
ATOM 1446 C C . LEU A 1 192 ? 0.752 -1.933 16.484 1.00 96.94 192 LEU A C 1
ATOM 1448 O O . LEU A 1 192 ? 0.034 -1.301 17.259 1.00 96.94 192 LEU A O 1
ATOM 1452 N N . GLY A 1 193 ? 2.085 -1.968 16.597 1.00 96.62 193 GLY A N 1
ATOM 1453 C CA . GLY A 1 193 ? 2.841 -1.237 17.617 1.00 96.62 193 GLY A CA 1
ATOM 1454 C C . GLY A 1 193 ? 2.608 0.281 17.607 1.00 96.62 193 GLY A C 1
ATOM 1455 O O . GLY A 1 193 ? 2.764 0.923 18.641 1.00 96.62 193 GLY A O 1
ATOM 1456 N N . TYR A 1 194 ? 2.143 0.864 16.492 1.00 97.31 194 TYR A N 1
ATOM 1457 C CA . TYR A 1 194 ? 1.710 2.268 16.438 1.00 97.31 194 TYR A CA 1
ATOM 1458 C C . TYR A 1 194 ? 0.662 2.607 17.513 1.00 97.31 194 TYR A C 1
ATOM 1460 O O . TYR A 1 194 ? 0.682 3.702 18.079 1.00 97.31 194 TYR A O 1
ATOM 1468 N N . LEU A 1 195 ? -0.245 1.672 17.817 1.00 96.94 195 LEU A N 1
ATOM 1469 C CA . LEU A 1 195 ? -1.329 1.889 18.780 1.00 96.94 195 LEU A CA 1
ATOM 1470 C C . LEU A 1 195 ? -0.806 2.111 20.205 1.00 96.94 195 LEU A C 1
ATOM 1472 O O . LEU A 1 195 ? -1.445 2.824 20.974 1.00 96.94 195 LEU A O 1
ATOM 1476 N N . ASP A 1 196 ? 0.369 1.568 20.518 1.00 96.69 196 ASP A N 1
ATOM 1477 C CA . ASP A 1 196 ? 1.019 1.692 21.823 1.00 96.69 196 ASP A CA 1
ATOM 1478 C C . ASP A 1 196 ? 2.071 2.817 21.861 1.00 96.69 196 ASP A C 1
ATOM 1480 O O . ASP A 1 196 ? 2.622 3.108 22.923 1.00 96.69 196 ASP A O 1
ATOM 1484 N N . ALA A 1 197 ? 2.344 3.465 20.722 1.00 97.12 197 ALA A N 1
ATOM 1485 C CA . ALA A 1 197 ? 3.387 4.479 20.605 1.00 97.12 197 ALA A CA 1
ATOM 1486 C C . ALA A 1 197 ? 3.053 5.765 21.377 1.00 97.12 197 ALA A C 1
ATOM 1488 O O . ALA A 1 197 ? 1.913 6.246 21.338 1.00 97.12 197 ALA A O 1
ATOM 1489 N N . THR A 1 198 ? 4.054 6.364 22.023 1.00 97.81 198 THR A N 1
ATOM 1490 C CA . THR A 1 198 ? 3.890 7.614 22.779 1.00 97.81 198 THR A CA 1
ATOM 1491 C C . THR A 1 198 ? 3.704 8.827 21.854 1.00 97.81 198 THR A C 1
ATOM 1493 O O . THR A 1 198 ? 4.040 8.767 20.667 1.00 97.81 198 THR A O 1
ATOM 1496 N N . PRO A 1 199 ? 3.197 9.969 22.363 1.00 95.50 199 PRO A N 1
ATOM 1497 C CA . PRO A 1 199 ? 3.135 11.208 21.587 1.00 95.50 199 PRO A CA 1
ATOM 1498 C C . PRO A 1 199 ? 4.490 11.630 21.002 1.00 95.50 199 PRO A C 1
ATOM 1500 O O . PRO A 1 199 ? 4.535 12.141 19.889 1.00 95.50 199 PRO A O 1
ATOM 1503 N N . GLU A 1 200 ? 5.589 11.382 21.715 1.00 95.62 200 GLU A N 1
ATOM 1504 C CA . GLU A 1 200 ? 6.950 11.676 21.257 1.00 95.62 200 GLU A CA 1
ATOM 1505 C C . GLU A 1 200 ? 7.386 10.752 20.112 1.00 95.62 200 GLU A C 1
ATOM 1507 O O . GLU A 1 200 ? 8.009 11.208 19.159 1.00 95.62 200 GLU A O 1
ATOM 1512 N N . GLU A 1 201 ? 7.033 9.465 20.157 1.00 95.44 201 GLU A N 1
ATOM 1513 C CA . GLU A 1 201 ? 7.318 8.515 19.068 1.00 95.44 201 GLU A CA 1
ATOM 1514 C C . GLU A 1 201 ? 6.479 8.793 17.812 1.00 95.44 201 GLU A C 1
ATOM 1516 O O . GLU A 1 201 ? 6.891 8.475 16.691 1.00 95.44 201 GLU A O 1
ATOM 1521 N N . ARG A 1 202 ? 5.297 9.389 18.003 1.00 94.69 202 ARG A N 1
ATOM 1522 C CA . ARG A 1 202 ? 4.391 9.848 16.945 1.00 94.69 202 ARG A CA 1
ATOM 1523 C C . ARG A 1 202 ? 4.781 11.227 16.394 1.00 94.69 202 ARG A C 1
ATOM 1525 O O . ARG A 1 202 ? 4.329 11.571 15.304 1.00 94.69 202 ARG A O 1
ATOM 1532 N N . ASP A 1 203 ? 5.617 12.001 17.093 1.00 91.38 203 ASP A N 1
ATOM 1533 C CA . ASP A 1 203 ? 5.989 13.354 16.676 1.00 91.38 203 ASP A CA 1
ATOM 1534 C C . ASP A 1 203 ? 6.821 13.343 15.386 1.00 91.38 203 ASP A C 1
ATOM 1536 O O . ASP A 1 203 ? 7.880 12.721 15.280 1.00 91.38 203 ASP A O 1
ATOM 1540 N N . TYR A 1 204 ? 6.331 14.080 14.395 1.00 86.31 204 TYR A N 1
ATOM 1541 C CA . TYR A 1 204 ? 6.970 14.294 13.100 1.00 86.31 204 TYR A CA 1
ATOM 1542 C C . TYR A 1 204 ? 7.246 15.782 12.838 1.00 86.31 204 TYR A C 1
ATOM 1544 O O . TYR A 1 204 ? 7.562 16.155 11.707 1.00 86.31 204 TYR A O 1
ATOM 1552 N N . SER A 1 205 ? 7.140 16.647 13.854 1.00 81.81 205 SER A N 1
ATOM 1553 C CA . SER A 1 205 ? 7.351 18.099 13.755 1.00 81.81 205 SER A CA 1
ATOM 1554 C C . SER A 1 205 ? 8.702 18.470 13.139 1.00 81.81 205 SER A C 1
ATOM 1556 O O . SER A 1 205 ? 8.807 19.459 12.409 1.00 81.81 205 SER A O 1
ATOM 1558 N N . GLU A 1 206 ? 9.718 17.626 13.332 1.00 74.81 206 GLU A N 1
ATOM 1559 C CA . GLU A 1 206 ? 11.033 17.779 12.719 1.00 74.81 206 GLU A CA 1
ATOM 1560 C C . GLU A 1 206 ? 10.958 17.890 11.188 1.00 74.81 206 GLU A C 1
ATOM 1562 O O . GLU A 1 206 ? 11.784 18.590 10.602 1.00 74.81 206 GLU A O 1
ATOM 1567 N N . LEU A 1 207 ? 9.958 17.278 10.531 1.00 68.62 207 LEU A N 1
ATOM 1568 C CA . LEU A 1 207 ? 9.744 17.380 9.080 1.00 68.62 207 LEU A CA 1
ATOM 1569 C C . LEU A 1 207 ? 9.566 18.829 8.618 1.00 68.62 207 LEU A C 1
ATOM 1571 O O . LEU A 1 207 ? 9.974 19.166 7.510 1.00 68.62 207 LEU A O 1
ATOM 1575 N N . ALA A 1 208 ? 9.004 19.705 9.458 1.00 63.75 208 ALA A N 1
ATOM 1576 C CA . ALA A 1 208 ? 8.815 21.118 9.126 1.00 63.75 208 ALA A CA 1
ATOM 1577 C C . ALA A 1 208 ? 10.145 21.867 8.936 1.00 63.75 208 ALA A C 1
ATOM 1579 O O . ALA A 1 208 ? 10.193 22.876 8.236 1.00 63.75 208 ALA A O 1
ATOM 1580 N N . SER A 1 209 ? 11.228 21.368 9.540 1.00 62.41 209 SER A N 1
ATOM 1581 C CA . SER A 1 209 ? 12.577 21.921 9.380 1.00 62.41 209 SER A CA 1
ATOM 1582 C C . SER A 1 209 ? 13.325 21.368 8.161 1.00 62.41 209 SER A C 1
ATOM 1584 O O . SER A 1 209 ? 14.422 21.832 7.846 1.00 62.41 209 SER A O 1
ATOM 1586 N N . MET A 1 210 ? 12.744 20.391 7.457 1.00 64.00 210 MET A N 1
ATOM 1587 C CA . MET A 1 210 ? 13.397 19.683 6.361 1.00 64.00 210 MET A CA 1
ATOM 1588 C C . MET A 1 210 ? 12.940 20.242 5.013 1.00 64.00 210 MET A C 1
ATOM 1590 O O . MET A 1 210 ? 11.797 20.067 4.597 1.00 64.00 210 MET A O 1
ATOM 1594 N N . ALA A 1 211 ? 13.853 20.883 4.282 1.00 52.31 211 ALA A N 1
ATOM 1595 C CA . ALA A 1 211 ? 13.655 21.093 2.853 1.00 52.31 211 ALA A CA 1
ATOM 1596 C C . ALA A 1 211 ? 13.885 19.749 2.135 1.00 52.31 211 ALA A C 1
ATOM 1598 O O . ALA A 1 211 ? 14.929 19.136 2.376 1.00 52.31 211 ALA A O 1
ATOM 1599 N N . PRO A 1 212 ? 12.971 19.274 1.265 1.00 53.94 212 PRO A N 1
ATOM 1600 C CA . PRO A 1 212 ? 13.228 18.073 0.477 1.00 53.94 212 PRO A CA 1
ATOM 1601 C C . PRO A 1 212 ? 14.513 18.274 -0.337 1.00 53.94 212 PRO A C 1
ATOM 1603 O O . PRO A 1 212 ? 14.629 19.229 -1.113 1.00 53.94 212 PRO A O 1
ATOM 1606 N N . GLN A 1 213 ? 15.501 17.404 -0.123 1.00 48.53 213 GLN A N 1
ATOM 1607 C CA . GLN A 1 213 ? 16.761 17.438 -0.852 1.00 48.53 213 GLN A CA 1
ATOM 1608 C C . GLN A 1 213 ? 16.503 16.886 -2.253 1.00 48.53 213 GLN A C 1
ATOM 1610 O O . GLN A 1 213 ? 16.446 15.682 -2.443 1.00 48.53 213 GLN A O 1
ATOM 1615 N N . SER A 1 214 ? 16.324 17.806 -3.204 1.00 49.59 214 SER A N 1
ATOM 1616 C CA . SER A 1 214 ? 16.063 17.575 -4.631 1.00 49.59 214 SER A CA 1
ATOM 1617 C C . SER A 1 214 ? 14.774 16.790 -4.965 1.00 49.59 214 SER A C 1
ATOM 1619 O O . SER A 1 214 ? 14.409 15.781 -4.371 1.00 49.59 214 SER A O 1
ATOM 1621 N N . ARG A 1 215 ? 14.042 17.272 -5.980 1.00 54.88 215 ARG A N 1
ATOM 1622 C CA . ARG A 1 215 ? 12.911 16.562 -6.608 1.00 54.88 215 ARG A CA 1
ATOM 1623 C C . ARG A 1 215 ? 13.433 15.513 -7.603 1.00 54.88 215 ARG A C 1
ATOM 1625 O O . ARG A 1 215 ? 13.071 15.545 -8.777 1.00 54.88 215 ARG A O 1
ATOM 1632 N N . GLU A 1 216 ? 14.341 14.633 -7.190 1.00 62.84 216 GLU A N 1
ATOM 1633 C CA . GLU A 1 216 ? 14.740 13.532 -8.070 1.00 62.84 216 GLU A CA 1
ATOM 1634 C C . GLU A 1 216 ? 13.554 12.591 -8.295 1.00 62.84 216 GLU A C 1
ATOM 1636 O O . GLU A 1 216 ? 12.920 12.113 -7.353 1.00 62.84 216 GLU A O 1
ATOM 1641 N N . ALA A 1 217 ? 13.238 12.339 -9.565 1.00 71.62 217 ALA A N 1
ATOM 1642 C CA . ALA A 1 217 ? 12.179 11.425 -9.952 1.00 71.62 217 ALA A CA 1
ATOM 1643 C C . ALA A 1 217 ? 12.517 10.001 -9.486 1.00 71.62 217 ALA A C 1
ATOM 1645 O O . ALA A 1 217 ? 13.460 9.384 -9.986 1.00 71.62 217 ALA A O 1
ATOM 1646 N N . ARG A 1 218 ? 11.727 9.454 -8.553 1.00 79.12 218 ARG A N 1
ATOM 1647 C CA . ARG A 1 218 ? 11.906 8.093 -8.022 1.00 79.12 218 ARG A CA 1
ATOM 1648 C C . ARG A 1 218 ? 10.736 7.190 -8.382 1.00 79.12 218 ARG A C 1
ATOM 1650 O O . ARG A 1 218 ? 9.571 7.585 -8.334 1.00 79.12 218 ARG A O 1
ATOM 1657 N N . CYS A 1 219 ? 11.056 5.956 -8.768 1.00 84.25 219 CYS A N 1
ATOM 1658 C CA . CYS A 1 219 ? 10.049 4.940 -9.037 1.00 84.25 219 CYS A CA 1
ATOM 1659 C C . CYS A 1 219 ? 9.440 4.464 -7.712 1.00 84.25 219 CYS A C 1
ATOM 1661 O O . CYS A 1 219 ? 10.160 4.207 -6.756 1.00 84.25 219 CYS A O 1
ATOM 1663 N N . VAL A 1 220 ? 8.115 4.328 -7.666 1.00 77.56 220 VAL A N 1
ATOM 1664 C CA . VAL A 1 220 ? 7.377 3.753 -6.520 1.00 77.56 220 VAL A CA 1
ATOM 1665 C C . VAL A 1 220 ? 6.571 2.513 -6.924 1.00 77.56 220 VAL A C 1
ATOM 1667 O O . VAL A 1 220 ? 5.625 2.120 -6.245 1.00 77.56 220 VAL A O 1
ATOM 1670 N N . TYR A 1 221 ? 6.915 1.925 -8.078 1.00 84.62 221 TYR A N 1
ATOM 1671 C CA . TYR A 1 221 ? 6.367 0.657 -8.584 1.00 84.62 221 TYR A CA 1
ATOM 1672 C C . TYR A 1 221 ? 4.832 0.644 -8.734 1.00 84.62 221 TYR A C 1
ATOM 1674 O O . TYR A 1 221 ? 4.177 -0.376 -8.561 1.00 84.62 221 TYR A O 1
ATOM 1682 N N . CYS A 1 222 ? 4.243 1.796 -9.066 1.00 77.38 222 CYS A N 1
ATOM 1683 C CA . CYS A 1 222 ? 2.790 1.990 -9.156 1.00 77.38 222 CYS A CA 1
ATOM 1684 C C . CYS A 1 222 ? 2.141 1.490 -10.460 1.00 77.38 222 CYS A C 1
ATOM 1686 O O . CYS A 1 222 ? 0.943 1.673 -10.640 1.00 77.38 222 CYS A O 1
ATOM 1688 N N . ASN A 1 223 ? 2.922 0.968 -11.412 1.00 82.25 223 ASN A N 1
ATOM 1689 C CA . ASN A 1 223 ? 2.469 0.461 -12.716 1.00 82.25 223 ASN A CA 1
ATOM 1690 C C . ASN A 1 223 ? 1.680 1.430 -13.624 1.00 82.25 223 ASN A C 1
ATOM 1692 O O . ASN A 1 223 ? 1.199 1.018 -14.675 1.00 82.25 223 ASN A O 1
ATOM 1696 N N . HIS A 1 224 ? 1.647 2.738 -13.347 1.00 77.12 224 HIS A N 1
ATOM 1697 C CA . HIS A 1 224 ? 1.059 3.732 -14.267 1.00 77.12 224 HIS A CA 1
ATOM 1698 C C . HIS 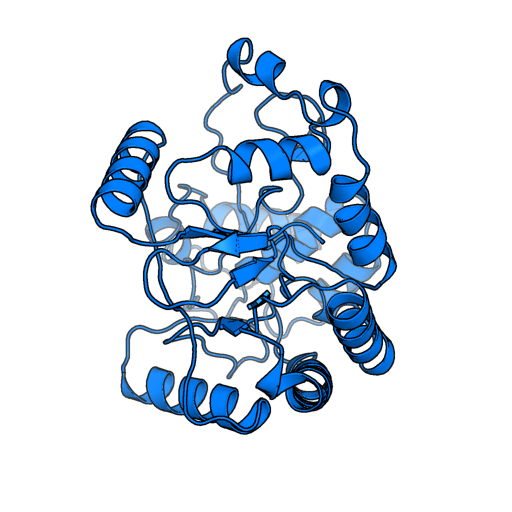A 1 224 ? 1.727 3.741 -15.656 1.00 77.12 224 HIS A C 1
ATOM 1700 O O . HIS A 1 224 ? 1.095 4.072 -16.659 1.00 77.12 224 HIS A O 1
ATOM 1706 N N . CYS A 1 225 ? 2.997 3.335 -15.723 1.00 84.44 225 CYS A N 1
ATOM 1707 C CA . CYS A 1 225 ? 3.758 3.184 -16.960 1.00 84.44 225 CYS A CA 1
ATOM 1708 C C . CYS A 1 225 ? 3.331 1.990 -17.835 1.00 84.44 225 CYS A C 1
ATOM 1710 O O . CYS A 1 225 ? 3.822 1.884 -18.956 1.00 84.44 225 CYS A O 1
ATOM 1712 N N . GLN A 1 226 ? 2.441 1.119 -17.347 1.00 83.56 226 GLN A N 1
ATOM 1713 C CA . GLN A 1 226 ? 1.921 -0.036 -18.083 1.00 83.56 226 GLN A CA 1
ATOM 1714 C C . GLN A 1 226 ? 0.741 0.323 -19.008 1.00 83.56 226 GLN A C 1
ATOM 1716 O O . GLN A 1 226 ? 0.057 1.325 -18.745 1.00 83.56 226 GLN A O 1
ATOM 1721 N N . PRO A 1 227 ? 0.462 -0.499 -20.048 1.00 87.69 227 PRO A N 1
ATOM 1722 C CA . PRO A 1 227 ? 1.245 -1.663 -20.498 1.00 87.69 227 PRO A CA 1
ATOM 1723 C C . PRO A 1 227 ? 2.500 -1.278 -21.304 1.00 87.69 227 PRO A C 1
ATOM 1725 O O . PRO A 1 227 ? 2.469 -0.356 -22.114 1.00 87.69 227 PRO A O 1
ATOM 1728 N N . CYS A 1 228 ? 3.608 -2.000 -21.122 1.00 90.81 228 CYS A N 1
ATOM 1729 C CA . CYS A 1 228 ? 4.797 -1.858 -21.962 1.00 90.81 228 CYS A CA 1
ATOM 1730 C C . CYS A 1 228 ? 4.548 -2.468 -23.356 1.00 90.81 228 CYS A C 1
ATOM 1732 O O . CYS A 1 228 ? 4.132 -3.625 -23.430 1.00 90.81 228 CYS A O 1
ATOM 1734 N N . PRO A 1 229 ? 4.868 -1.767 -24.464 1.00 91.56 229 PRO A N 1
ATOM 1735 C CA . PRO A 1 229 ? 4.753 -2.331 -25.812 1.00 91.56 229 PRO A CA 1
ATOM 1736 C C . PRO A 1 229 ? 5.592 -3.596 -26.051 1.00 91.56 229 PRO A C 1
ATOM 1738 O O . PRO A 1 229 ? 5.220 -4.411 -26.888 1.00 91.56 229 PRO A O 1
ATOM 1741 N N . SER A 1 230 ? 6.694 -3.768 -25.312 1.00 93.12 230 SER A N 1
ATOM 1742 C CA . SER A 1 230 ? 7.540 -4.972 -25.349 1.00 93.12 230 SER A CA 1
ATOM 1743 C C . SER A 1 230 ? 7.119 -6.043 -24.329 1.00 93.12 230 SER A C 1
ATOM 1745 O O . SER A 1 230 ? 7.875 -6.972 -24.097 1.00 93.12 230 SER A O 1
ATOM 1747 N N . GLY A 1 231 ? 5.978 -5.899 -23.643 1.00 90.25 231 GLY A N 1
ATOM 1748 C CA . GLY A 1 231 ? 5.520 -6.867 -22.632 1.00 90.25 231 GLY A CA 1
ATOM 1749 C C . GLY A 1 231 ? 6.239 -6.800 -21.275 1.00 90.25 231 GLY A C 1
ATOM 1750 O O . GLY A 1 231 ? 5.857 -7.500 -20.341 1.00 90.25 231 GLY A O 1
ATOM 1751 N N . ILE A 1 232 ? 7.237 -5.922 -21.117 1.00 93.94 232 ILE A N 1
ATOM 1752 C CA . ILE A 1 232 ? 8.039 -5.818 -19.890 1.00 93.94 232 ILE A CA 1
ATOM 1753 C C . ILE A 1 232 ? 7.184 -5.375 -18.696 1.00 93.94 232 ILE A C 1
ATOM 1755 O O . ILE A 1 232 ? 6.496 -4.346 -18.716 1.00 93.94 232 ILE A O 1
ATOM 1759 N N . GLN A 1 233 ? 7.317 -6.092 -17.583 1.00 90.25 233 GLN A N 1
ATOM 1760 C CA . GLN A 1 233 ? 6.697 -5.735 -16.311 1.00 90.25 233 GLN A CA 1
ATOM 1761 C C . GLN A 1 233 ? 7.485 -4.629 -15.580 1.00 90.25 233 GLN A C 1
ATOM 1763 O O . GLN A 1 233 ? 8.071 -4.859 -14.527 1.00 90.25 233 GLN A O 1
ATOM 1768 N N . VAL A 1 234 ? 7.503 -3.408 -16.136 1.00 91.50 234 VAL A N 1
ATOM 1769 C CA . VAL A 1 234 ? 8.329 -2.259 -15.707 1.00 91.50 234 VAL A CA 1
ATOM 1770 C C . VAL A 1 234 ? 8.346 -2.034 -14.190 1.00 91.50 234 VAL A C 1
ATOM 1772 O O . VAL A 1 234 ? 9.417 -1.811 -13.630 1.00 91.50 234 VAL A O 1
ATOM 1775 N N . GLY A 1 235 ? 7.204 -2.085 -13.495 1.00 86.81 235 GLY A N 1
ATOM 1776 C CA . GLY A 1 235 ? 7.188 -1.904 -12.038 1.00 86.81 235 GLY A CA 1
ATOM 1777 C C . GLY A 1 235 ? 7.876 -3.031 -11.270 1.00 86.81 235 GLY A C 1
ATOM 1778 O O . GLY A 1 235 ? 8.655 -2.725 -10.370 1.00 86.81 235 GLY A O 1
ATOM 1779 N N . LEU A 1 236 ? 7.651 -4.299 -11.643 1.00 87.19 236 LEU A N 1
ATOM 1780 C CA . LEU A 1 236 ? 8.331 -5.447 -11.026 1.00 87.19 236 LEU A CA 1
ATOM 1781 C C . LEU A 1 236 ? 9.826 -5.443 -11.330 1.00 87.19 236 LEU A C 1
ATOM 1783 O O . LEU A 1 236 ? 10.627 -5.606 -10.420 1.00 87.19 236 LEU A O 1
ATOM 1787 N N . VAL A 1 237 ? 10.203 -5.172 -12.581 1.00 94.25 237 VAL A N 1
ATOM 1788 C CA . VAL A 1 237 ? 11.606 -5.058 -12.997 1.00 94.25 237 VAL A CA 1
ATOM 1789 C C . VAL A 1 237 ? 12.345 -4.017 -12.151 1.00 94.25 237 VAL A C 1
ATOM 1791 O O . VAL A 1 237 ? 13.410 -4.310 -11.615 1.00 94.25 237 VAL A O 1
ATOM 1794 N N . ASN A 1 238 ? 11.758 -2.830 -11.957 1.00 92.81 238 ASN A N 1
ATOM 1795 C CA . ASN A 1 238 ? 12.333 -1.819 -11.067 1.00 92.81 238 ASN A CA 1
ATOM 1796 C C . ASN A 1 238 ? 12.367 -2.272 -9.605 1.00 92.81 238 ASN A C 1
ATOM 1798 O O . ASN A 1 238 ? 13.381 -2.075 -8.950 1.00 92.81 238 ASN A O 1
ATOM 1802 N N . LYS A 1 239 ? 11.282 -2.873 -9.100 1.00 84.75 239 LYS A N 1
ATOM 1803 C CA . LYS A 1 239 ? 11.201 -3.343 -7.713 1.00 84.75 239 LYS A CA 1
ATOM 1804 C C . LYS A 1 239 ? 12.299 -4.363 -7.416 1.00 84.75 239 LYS A C 1
ATOM 1806 O O . LYS A 1 239 ? 13.024 -4.205 -6.441 1.00 84.75 239 LYS A O 1
ATOM 1811 N N . TYR A 1 240 ? 12.425 -5.398 -8.245 1.00 89.69 240 TYR A N 1
ATOM 1812 C CA . TYR A 1 240 ? 13.423 -6.443 -8.044 1.00 89.69 240 TYR A CA 1
ATOM 1813 C C . TYR A 1 240 ? 14.843 -5.916 -8.210 1.00 89.69 240 TYR A C 1
ATOM 1815 O O . TYR A 1 240 ? 15.720 -6.310 -7.453 1.00 89.69 240 TYR A O 1
ATOM 1823 N N . TYR A 1 241 ? 15.067 -4.991 -9.144 1.00 93.38 241 TYR A N 1
ATOM 1824 C CA . TYR A 1 241 ? 16.345 -4.299 -9.256 1.00 93.38 241 TYR A CA 1
ATOM 1825 C C . TYR A 1 241 ? 16.704 -3.515 -7.989 1.00 93.38 241 TYR A C 1
ATOM 1827 O O . TYR A 1 241 ? 17.792 -3.696 -7.447 1.00 93.38 241 TYR A O 1
ATOM 1835 N N . ASP A 1 242 ? 15.795 -2.667 -7.503 1.00 88.25 242 ASP A N 1
ATOM 1836 C CA . ASP A 1 242 ? 16.049 -1.809 -6.345 1.00 88.25 242 ASP A CA 1
ATOM 1837 C C . ASP A 1 242 ? 16.275 -2.649 -5.071 1.00 88.25 242 ASP A C 1
ATOM 1839 O O . ASP A 1 242 ? 17.170 -2.335 -4.286 1.00 88.25 242 ASP A O 1
ATOM 1843 N N . LEU A 1 243 ? 15.550 -3.765 -4.908 1.00 81.00 243 LEU A N 1
ATOM 1844 C CA . LEU A 1 243 ? 15.777 -4.744 -3.834 1.00 81.00 243 LEU A CA 1
ATOM 1845 C C . LEU A 1 243 ? 17.111 -5.502 -3.996 1.00 81.00 243 LEU A C 1
ATOM 1847 O O . LEU A 1 243 ? 17.880 -5.615 -3.041 1.00 81.00 243 LEU A O 1
ATOM 1851 N N . ALA A 1 244 ? 17.444 -5.966 -5.203 1.00 88.50 244 ALA A N 1
ATOM 1852 C CA . ALA A 1 244 ? 18.707 -6.661 -5.463 1.00 88.50 244 ALA A CA 1
ATOM 1853 C C . ALA A 1 244 ? 19.926 -5.764 -5.186 1.00 88.50 244 ALA A C 1
ATOM 1855 O O . ALA A 1 244 ? 20.920 -6.214 -4.614 1.00 88.50 244 ALA A O 1
ATOM 1856 N N . ARG A 1 245 ? 19.841 -4.466 -5.511 1.00 88.56 245 ARG A N 1
ATOM 1857 C CA . ARG A 1 245 ? 20.901 -3.485 -5.225 1.00 88.56 245 ARG A CA 1
ATOM 1858 C C . ARG A 1 245 ? 21.227 -3.341 -3.744 1.00 88.56 245 ARG A C 1
ATOM 1860 O O . ARG A 1 245 ? 22.362 -2.989 -3.425 1.00 88.56 245 ARG A O 1
ATOM 1867 N N . VAL A 1 246 ? 20.258 -3.576 -2.862 1.00 83.25 246 VAL A N 1
ATOM 1868 C CA . VAL A 1 246 ? 20.455 -3.517 -1.406 1.00 83.25 246 VAL A CA 1
ATOM 1869 C C . VAL A 1 246 ? 20.762 -4.887 -0.790 1.00 83.25 246 VAL A C 1
ATOM 1871 O O . VAL A 1 246 ? 20.859 -4.995 0.428 1.00 83.25 246 VAL A O 1
ATOM 1874 N N . GLY A 1 247 ? 20.986 -5.913 -1.620 1.00 79.69 247 GLY A N 1
ATOM 1875 C CA . GLY A 1 247 ? 21.462 -7.232 -1.199 1.00 79.69 247 GLY A CA 1
ATOM 1876 C C . GLY A 1 247 ? 20.389 -8.317 -1.093 1.00 79.69 247 GLY A C 1
ATOM 1877 O O . GLY A 1 247 ? 20.680 -9.384 -0.559 1.00 79.69 247 GLY A O 1
ATOM 1878 N N . ASP A 1 248 ? 19.170 -8.083 -1.588 1.00 79.25 248 ASP A N 1
ATOM 1879 C CA . ASP A 1 248 ? 18.128 -9.114 -1.632 1.00 79.25 248 ASP A CA 1
ATOM 1880 C C . ASP A 1 248 ? 18.385 -10.107 -2.785 1.00 79.25 248 ASP A C 1
ATOM 1882 O O . ASP A 1 248 ? 18.058 -9.862 -3.951 1.00 79.25 248 ASP A O 1
ATOM 1886 N N . GLU A 1 249 ? 19.007 -11.244 -2.460 1.00 86.25 249 GLU A N 1
ATOM 1887 C CA . GLU A 1 249 ? 19.321 -12.303 -3.429 1.00 86.25 249 GLU A CA 1
ATOM 1888 C C . GLU A 1 249 ? 18.065 -12.961 -4.022 1.00 86.25 249 GLU A C 1
ATOM 1890 O O . GLU A 1 249 ? 18.073 -13.354 -5.193 1.00 86.25 249 GLU A O 1
ATOM 1895 N N . LEU A 1 250 ? 16.977 -13.038 -3.249 1.00 81.00 250 LEU A N 1
ATOM 1896 C CA . LEU A 1 250 ? 15.713 -13.619 -3.697 1.00 81.00 250 LEU A CA 1
ATOM 1897 C C . LEU A 1 250 ? 15.048 -12.712 -4.738 1.00 81.00 250 LEU A C 1
ATOM 1899 O O . LEU A 1 250 ? 14.572 -13.193 -5.764 1.00 81.00 250 LEU A O 1
ATOM 1903 N N . ALA A 1 251 ? 15.090 -11.393 -4.540 1.00 82.00 251 ALA A N 1
ATOM 1904 C CA . ALA A 1 251 ? 14.635 -10.439 -5.548 1.00 82.00 251 ALA A CA 1
ATOM 1905 C C . ALA A 1 251 ? 15.426 -10.570 -6.863 1.00 82.00 251 ALA A C 1
ATOM 1907 O O . ALA A 1 251 ? 14.841 -10.526 -7.949 1.00 82.00 251 ALA A O 1
ATOM 1908 N N . ALA A 1 252 ? 16.743 -10.794 -6.786 1.00 89.44 252 ALA A N 1
ATOM 1909 C CA . ALA A 1 252 ? 17.564 -11.045 -7.969 1.00 89.44 252 ALA A CA 1
ATOM 1910 C C . ALA A 1 252 ? 17.164 -12.345 -8.693 1.00 89.44 252 ALA A C 1
ATOM 1912 O O . ALA A 1 252 ? 17.160 -12.386 -9.924 1.00 89.44 252 ALA A O 1
ATOM 1913 N N . GLU A 1 253 ? 16.815 -13.403 -7.958 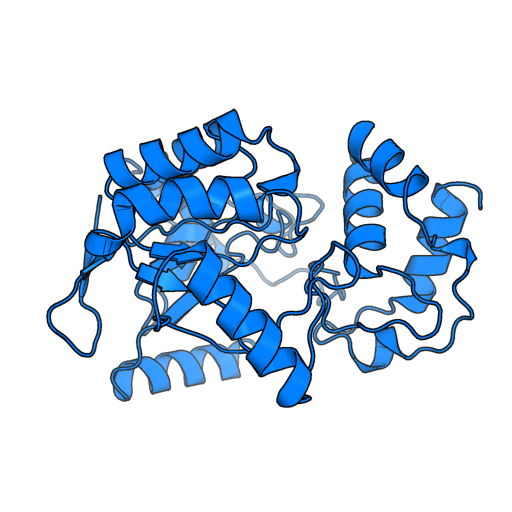1.00 89.06 253 GLU A N 1
ATOM 1914 C CA . GLU A 1 253 ? 16.279 -14.640 -8.533 1.00 89.06 253 GLU A CA 1
ATOM 1915 C C . GLU A 1 253 ? 14.906 -14.423 -9.184 1.00 89.06 253 GLU A C 1
ATOM 1917 O O . GLU A 1 253 ? 14.695 -14.838 -10.325 1.00 89.06 253 GLU A O 1
ATOM 1922 N N . HIS A 1 254 ? 13.999 -13.713 -8.511 1.00 88.12 254 HIS A N 1
ATOM 1923 C CA . HIS A 1 254 ? 12.685 -13.377 -9.053 1.00 88.12 254 HIS A CA 1
ATOM 1924 C C . HIS A 1 254 ? 12.780 -12.595 -10.362 1.00 88.12 254 HIS A C 1
ATOM 1926 O O . HIS A 1 254 ? 12.068 -12.923 -11.309 1.00 88.12 254 HIS A O 1
ATOM 1932 N N . TYR A 1 255 ? 13.710 -11.640 -10.470 1.00 93.31 255 TYR A N 1
ATOM 1933 C CA . TYR A 1 255 ? 13.966 -10.949 -11.733 1.00 93.31 255 TYR A CA 1
ATOM 1934 C C . TYR A 1 255 ? 14.379 -11.909 -12.857 1.00 93.31 255 TYR A C 1
ATOM 1936 O O . TYR A 1 255 ? 13.850 -11.820 -13.964 1.00 93.31 255 TYR A O 1
ATOM 1944 N N . ARG A 1 256 ? 15.295 -12.851 -12.591 1.00 92.56 256 ARG A N 1
ATOM 1945 C CA . ARG A 1 256 ? 15.757 -13.815 -13.610 1.00 92.56 256 ARG A CA 1
ATOM 1946 C C . ARG A 1 256 ? 14.632 -14.722 -14.106 1.00 92.56 256 ARG A C 1
ATOM 1948 O O . ARG A 1 256 ? 14.654 -15.109 -15.267 1.00 92.56 256 ARG A O 1
ATOM 1955 N N . ASN A 1 257 ? 13.651 -15.009 -13.254 1.00 91.62 257 ASN A N 1
ATOM 1956 C CA . ASN A 1 257 ? 12.506 -15.859 -13.574 1.00 91.62 257 ASN A CA 1
ATOM 1957 C C . ASN A 1 257 ? 11.354 -15.124 -14.285 1.00 91.62 257 ASN A C 1
ATOM 1959 O O . ASN A 1 257 ? 10.345 -15.756 -14.599 1.00 91.62 257 ASN A O 1
ATOM 1963 N N . LEU A 1 258 ? 11.470 -13.815 -14.539 1.00 90.38 258 LEU A N 1
ATOM 1964 C CA . LEU A 1 258 ? 10.485 -13.087 -15.340 1.00 90.38 258 LEU A CA 1
ATOM 1965 C C . LEU A 1 258 ? 10.463 -13.587 -16.793 1.00 90.38 258 LEU A C 1
ATOM 1967 O O . LEU A 1 258 ? 11.489 -13.969 -17.345 1.00 90.38 258 LEU A O 1
ATOM 1971 N N . GLU A 1 259 ? 9.282 -13.542 -17.417 1.00 90.94 259 GLU A N 1
ATOM 1972 C CA . GLU A 1 259 ? 9.101 -13.880 -18.838 1.00 90.94 259 GLU A CA 1
ATOM 1973 C C . GLU A 1 259 ? 9.775 -12.862 -19.768 1.00 90.94 259 GLU A C 1
ATOM 1975 O O . GLU A 1 259 ? 10.323 -13.246 -20.797 1.00 90.94 259 GLU A O 1
ATOM 1980 N N . HIS A 1 260 ? 9.753 -11.584 -19.374 1.00 94.06 260 HIS A N 1
ATOM 1981 C CA . HIS A 1 260 ? 10.382 -10.480 -20.093 1.00 94.06 260 HIS A CA 1
ATOM 1982 C C . HIS A 1 260 ? 11.324 -9.692 -19.179 1.00 94.06 260 HIS A C 1
ATOM 1984 O O . HIS A 1 260 ? 10.972 -9.362 -18.039 1.00 94.06 260 HIS A O 1
ATOM 1990 N N . HIS A 1 261 ? 12.484 -9.311 -19.704 1.00 96.00 261 HIS A N 1
ATOM 1991 C CA . HIS A 1 261 ? 13.567 -8.651 -18.980 1.00 96.00 261 HIS A CA 1
ATOM 1992 C C . HIS A 1 261 ? 13.852 -7.238 -19.494 1.00 96.00 261 HIS A C 1
ATOM 1994 O O . HIS A 1 261 ? 13.419 -6.816 -20.566 1.00 96.00 261 HIS A O 1
ATOM 2000 N N . ALA A 1 262 ? 14.634 -6.480 -18.721 1.00 96.62 262 ALA A N 1
ATOM 2001 C CA . ALA A 1 262 ? 14.968 -5.096 -19.052 1.00 96.62 262 ALA A CA 1
ATOM 2002 C C . ALA A 1 262 ? 15.741 -4.954 -20.382 1.00 96.62 262 ALA A C 1
ATOM 2004 O O . ALA A 1 262 ? 15.597 -3.935 -21.059 1.00 96.62 262 ALA A O 1
ATOM 2005 N N . GLY A 1 263 ? 16.507 -5.980 -20.780 1.00 96.25 263 GLY A N 1
ATOM 2006 C CA . GLY A 1 263 ? 17.277 -6.009 -22.032 1.00 96.25 263 GLY A CA 1
ATOM 2007 C C . GLY A 1 263 ? 16.424 -6.016 -23.308 1.00 96.25 263 GLY A C 1
ATOM 2008 O O . GLY A 1 263 ? 16.904 -5.636 -24.371 1.00 96.25 263 GLY A O 1
ATOM 2009 N N . GLU A 1 264 ? 15.138 -6.364 -23.216 1.00 96.94 264 GLU A N 1
ATOM 2010 C CA . GLU A 1 264 ? 14.193 -6.326 -24.346 1.00 96.94 264 GLU A CA 1
ATOM 2011 C C . GLU A 1 264 ? 13.629 -4.914 -24.606 1.00 96.94 264 GLU A C 1
ATOM 2013 O O . GLU A 1 264 ? 12.820 -4.698 -25.517 1.00 96.94 264 GLU A O 1
ATOM 2018 N N . CYS A 1 265 ? 14.018 -3.925 -23.792 1.00 96.88 265 CYS A N 1
ATOM 2019 C CA . CYS A 1 265 ? 13.543 -2.557 -23.928 1.00 96.88 265 CYS A CA 1
ATOM 2020 C C . CYS A 1 265 ? 14.060 -1.922 -25.225 1.00 96.88 265 CYS A C 1
ATOM 2022 O O . CYS A 1 265 ? 15.252 -1.691 -25.404 1.00 96.88 265 CYS A O 1
ATOM 2024 N N . VAL A 1 266 ? 13.136 -1.531 -26.105 1.00 96.19 266 VAL A N 1
ATOM 2025 C CA . VAL A 1 266 ? 13.455 -0.849 -27.374 1.00 96.19 266 VAL A CA 1
ATOM 2026 C C . VAL A 1 266 ? 13.591 0.675 -27.243 1.00 96.19 266 VAL A C 1
ATOM 2028 O O . VAL A 1 266 ? 13.635 1.380 -28.247 1.00 96.19 266 VAL A O 1
ATOM 2031 N N . GLY A 1 267 ? 13.585 1.217 -26.019 1.00 95.44 267 GLY A N 1
ATOM 2032 C CA . GLY A 1 267 ? 13.736 2.658 -25.783 1.00 95.44 267 GLY A CA 1
ATOM 2033 C C . GLY A 1 267 ? 12.594 3.525 -26.334 1.00 95.44 267 GLY A C 1
ATOM 2034 O O . GLY A 1 267 ? 12.804 4.691 -26.644 1.00 95.44 267 GLY A O 1
ATOM 2035 N N . CYS A 1 268 ? 11.377 2.981 -26.470 1.00 95.12 268 CYS A N 1
ATOM 2036 C CA . CYS A 1 268 ? 10.260 3.685 -27.122 1.00 95.12 268 CYS A CA 1
ATOM 2037 C C . CYS A 1 268 ? 9.719 4.915 -26.364 1.00 95.12 268 CYS A C 1
ATOM 2039 O O . CYS A 1 268 ? 8.917 5.661 -26.921 1.00 95.12 268 CYS A O 1
ATOM 2041 N N . GLY A 1 269 ? 10.076 5.103 -25.088 1.00 93.06 269 GLY A N 1
ATOM 2042 C CA . GLY A 1 269 ? 9.618 6.231 -24.262 1.00 93.06 269 GLY A CA 1
ATOM 2043 C C . GLY A 1 269 ? 8.143 6.183 -23.827 1.00 93.06 269 GLY A C 1
ATOM 2044 O O . GLY A 1 269 ? 7.672 7.102 -23.155 1.00 93.06 269 GLY A O 1
ATOM 2045 N N . HIS A 1 270 ? 7.399 5.116 -24.152 1.00 91.50 270 HIS A N 1
ATOM 2046 C CA . HIS A 1 270 ? 5.991 4.967 -23.753 1.00 91.50 270 HIS A CA 1
ATOM 2047 C C . HIS A 1 270 ? 5.807 5.094 -22.232 1.00 91.50 270 HIS A C 1
ATOM 2049 O O . HIS A 1 270 ? 4.991 5.884 -21.755 1.00 91.50 270 HIS A O 1
ATOM 2055 N N . CYS A 1 271 ? 6.609 4.346 -21.473 1.00 91.88 271 CYS A N 1
ATOM 2056 C CA . CYS A 1 271 ? 6.595 4.332 -20.013 1.00 91.88 271 CYS A CA 1
ATOM 2057 C C . CYS A 1 271 ? 6.989 5.685 -19.397 1.00 91.88 271 CYS A C 1
ATOM 2059 O O . CYS A 1 271 ? 6.404 6.073 -18.384 1.00 91.88 271 CYS A O 1
ATOM 2061 N N . ASP A 1 272 ? 7.914 6.412 -20.026 1.00 93.25 272 ASP A N 1
ATOM 2062 C CA . ASP A 1 272 ? 8.392 7.722 -19.567 1.00 93.25 272 ASP A CA 1
ATOM 2063 C C . ASP A 1 272 ? 7.255 8.748 -19.596 1.00 93.25 272 ASP A C 1
ATOM 2065 O O . ASP A 1 272 ? 6.966 9.392 -18.590 1.00 93.25 272 ASP A O 1
ATOM 2069 N N . SER A 1 273 ? 6.529 8.821 -20.720 1.00 86.94 273 SER A N 1
ATOM 2070 C CA . SER A 1 273 ? 5.404 9.754 -20.903 1.00 86.94 273 SER A CA 1
ATOM 2071 C C . SER A 1 273 ? 4.232 9.519 -19.939 1.00 86.94 273 SER A C 1
ATOM 2073 O O . SER A 1 273 ? 3.433 10.419 -19.678 1.00 86.94 273 SER A O 1
ATOM 2075 N N . ARG A 1 274 ? 4.119 8.301 -19.401 1.00 83.81 274 ARG A N 1
ATOM 2076 C CA . ARG A 1 274 ? 3.040 7.887 -18.497 1.00 83.81 274 ARG A CA 1
ATOM 2077 C C . ARG A 1 274 ? 3.426 7.975 -17.028 1.00 83.81 274 ARG A C 1
ATOM 2079 O O . ARG A 1 274 ? 2.537 7.899 -16.179 1.00 83.81 274 ARG A O 1
ATOM 2086 N N . CYS A 1 275 ? 4.714 8.114 -16.706 1.00 79.94 275 CYS A N 1
ATOM 2087 C CA . CYS A 1 275 ? 5.169 8.115 -15.325 1.00 79.94 275 CYS A CA 1
ATOM 2088 C C . CYS A 1 275 ? 4.694 9.387 -14.600 1.00 79.94 275 CYS A C 1
ATOM 2090 O O . CYS A 1 275 ? 5.155 10.480 -14.924 1.00 79.94 275 CYS A O 1
ATOM 2092 N N . PRO A 1 276 ? 3.827 9.281 -13.575 1.00 69.75 276 PRO A N 1
ATOM 2093 C CA . PRO A 1 276 ? 3.341 10.458 -12.854 1.00 69.75 276 PRO A CA 1
ATOM 2094 C C . PRO A 1 276 ? 4.420 11.117 -11.984 1.00 69.75 276 PRO A C 1
ATOM 2096 O O . PRO A 1 276 ? 4.217 12.227 -11.511 1.00 69.75 276 PRO A O 1
ATOM 2099 N N . PHE A 1 277 ? 5.553 10.439 -11.781 1.00 76.12 277 PHE A N 1
ATOM 2100 C CA . PHE A 1 277 ? 6.685 10.910 -10.982 1.00 76.12 277 PHE A CA 1
ATOM 2101 C C . PHE A 1 277 ? 7.851 11.417 -11.844 1.00 76.12 277 PHE A C 1
ATOM 2103 O O . PHE A 1 277 ? 8.905 11.725 -11.302 1.00 76.12 277 PHE A O 1
ATOM 2110 N N . GLY A 1 278 ? 7.695 11.467 -13.175 1.00 82.25 278 GLY A N 1
ATOM 2111 C CA . GLY A 1 278 ? 8.728 11.966 -14.092 1.00 82.25 278 GLY A CA 1
ATOM 2112 C C . GLY A 1 278 ? 9.952 11.056 -14.246 1.00 82.25 278 GLY A C 1
ATOM 2113 O O . GLY A 1 278 ? 11.010 11.516 -14.665 1.00 82.25 278 GLY A O 1
ATOM 2114 N N . VAL A 1 279 ? 9.841 9.772 -13.891 1.00 89.06 279 VAL A N 1
ATOM 2115 C CA . VAL A 1 279 ? 10.953 8.816 -13.998 1.00 89.06 279 VAL A CA 1
ATOM 2116 C C . VAL A 1 279 ? 11.149 8.421 -15.460 1.00 89.06 279 VAL A C 1
ATOM 2118 O O . VAL A 1 279 ? 10.212 7.930 -16.092 1.00 89.06 279 VAL A O 1
ATOM 2121 N N . ALA A 1 280 ? 12.378 8.556 -15.966 1.00 94.62 280 ALA A N 1
ATOM 2122 C CA . ALA A 1 280 ? 12.800 7.997 -17.250 1.00 94.62 280 ALA A CA 1
ATOM 2123 C C . ALA A 1 280 ? 12.979 6.473 -17.122 1.00 94.62 280 ALA A C 1
ATOM 2125 O O . ALA A 1 280 ? 14.072 5.957 -16.882 1.00 94.62 280 ALA A O 1
ATOM 2126 N N . GLN A 1 281 ? 11.865 5.754 -17.217 1.00 95.75 281 GLN A N 1
ATOM 2127 C CA . GLN A 1 281 ? 11.791 4.303 -17.114 1.00 95.75 281 GLN A CA 1
ATOM 2128 C C . GLN A 1 281 ? 12.612 3.610 -18.204 1.00 95.75 281 GLN A C 1
ATOM 2130 O O . GLN A 1 281 ? 13.256 2.611 -17.911 1.00 95.75 281 GLN A O 1
ATOM 2135 N N . SER A 1 282 ? 12.641 4.142 -19.429 1.00 95.81 282 SER A N 1
ATOM 2136 C CA . SER A 1 282 ? 13.461 3.604 -20.523 1.00 95.81 282 SER A CA 1
ATOM 2137 C C . SER A 1 282 ? 14.958 3.613 -20.182 1.00 95.81 282 SER A C 1
ATOM 2139 O O . SER A 1 282 ? 15.616 2.583 -20.315 1.00 95.81 282 SER A O 1
ATOM 2141 N N . SER A 1 283 ? 15.473 4.724 -19.642 1.00 95.88 283 SER A N 1
ATOM 2142 C CA . SER A 1 283 ? 16.852 4.830 -19.144 1.00 95.88 283 SER A CA 1
ATOM 2143 C C . SER A 1 283 ? 17.122 3.865 -17.992 1.00 95.88 283 SER A C 1
ATOM 2145 O O . SER A 1 283 ? 18.168 3.218 -17.969 1.00 95.88 283 SER A O 1
ATOM 2147 N N . ARG A 1 284 ? 16.165 3.719 -17.064 1.00 95.81 284 ARG A N 1
ATOM 2148 C CA . ARG A 1 284 ? 16.274 2.728 -15.986 1.00 95.81 284 ARG A CA 1
ATOM 2149 C C . ARG A 1 284 ? 16.316 1.303 -16.530 1.00 95.81 284 ARG A C 1
ATOM 2151 O O . ARG A 1 284 ? 17.089 0.512 -16.017 1.00 95.81 284 ARG A O 1
ATOM 2158 N N . MET A 1 285 ? 15.576 0.959 -17.588 1.00 97.56 285 MET A N 1
ATOM 2159 C CA . MET A 1 285 ? 15.682 -0.383 -18.185 1.00 97.56 285 MET A CA 1
ATOM 2160 C C . MET A 1 285 ? 17.107 -0.672 -18.682 1.00 97.56 285 MET A C 1
ATOM 2162 O O . MET A 1 285 ? 17.616 -1.759 -18.434 1.00 97.56 285 MET A O 1
ATOM 2166 N N . CYS A 1 286 ? 17.787 0.301 -19.298 1.00 96.12 286 CYS A N 1
ATOM 2167 C CA . CYS A 1 286 ? 19.189 0.143 -19.702 1.00 96.12 286 CYS A CA 1
ATOM 2168 C C . CYS A 1 286 ? 20.119 -0.090 -18.499 1.00 96.12 286 CYS A C 1
ATOM 2170 O O . CYS A 1 286 ? 21.002 -0.942 -18.550 1.00 96.12 286 CYS A O 1
ATOM 2172 N N . GLU A 1 287 ? 19.911 0.652 -17.408 1.00 96.25 287 GLU A N 1
ATOM 2173 C CA . GLU A 1 287 ? 20.669 0.488 -16.162 1.00 96.25 287 GLU A CA 1
ATOM 2174 C C . GLU A 1 287 ? 20.460 -0.906 -15.549 1.00 96.25 287 GLU A C 1
ATOM 2176 O O . GLU A 1 287 ? 21.418 -1.572 -15.155 1.00 96.25 287 GLU A O 1
ATOM 2181 N N . ILE A 1 288 ? 19.211 -1.372 -15.522 1.00 97.31 288 ILE A N 1
ATOM 2182 C CA . ILE A 1 288 ? 18.834 -2.678 -14.976 1.00 97.31 288 ILE A CA 1
ATOM 2183 C C . ILE A 1 288 ? 19.404 -3.813 -15.832 1.00 97.31 288 ILE A C 1
ATOM 2185 O O . ILE A 1 288 ? 19.954 -4.769 -15.286 1.00 97.31 288 ILE A O 1
ATOM 2189 N N . ALA A 1 289 ? 19.324 -3.699 -17.160 1.00 96.94 289 ALA A N 1
ATOM 2190 C CA . ALA A 1 289 ? 19.924 -4.666 -18.077 1.00 96.94 289 ALA A CA 1
ATOM 2191 C C . ALA A 1 289 ? 21.437 -4.788 -17.832 1.00 96.94 289 ALA A C 1
ATOM 2193 O O . ALA A 1 289 ? 21.945 -5.894 -17.646 1.00 96.94 289 ALA A O 1
ATOM 2194 N N . ALA A 1 290 ? 22.131 -3.651 -17.700 1.00 96.94 290 ALA A N 1
ATOM 2195 C CA . ALA A 1 290 ? 23.557 -3.626 -17.394 1.00 96.94 290 ALA A CA 1
ATOM 2196 C C . ALA A 1 290 ? 23.885 -4.272 -16.035 1.00 96.94 290 ALA A C 1
ATOM 2198 O O . ALA A 1 290 ? 24.859 -5.015 -15.933 1.00 96.94 290 ALA A O 1
ATOM 2199 N N . TYR A 1 291 ? 23.074 -4.027 -15.001 1.00 96.25 291 TYR A N 1
ATOM 2200 C CA . TYR A 1 291 ? 23.270 -4.618 -13.674 1.00 96.25 291 TYR A CA 1
ATOM 2201 C C . TYR A 1 291 ? 23.131 -6.146 -13.677 1.00 96.25 291 TYR A C 1
ATOM 2203 O O . TYR A 1 291 ? 23.922 -6.837 -13.037 1.00 96.25 291 TYR A O 1
ATOM 2211 N N . PHE A 1 292 ? 22.155 -6.685 -14.412 1.00 95.00 292 PHE A N 1
ATOM 2212 C CA . PHE A 1 292 ? 21.926 -8.130 -14.502 1.00 95.00 292 PHE A CA 1
ATOM 2213 C C . PHE A 1 292 ? 22.726 -8.830 -15.615 1.00 95.00 292 PHE A C 1
ATOM 2215 O O . PHE A 1 292 ? 22.629 -10.051 -15.742 1.00 95.00 292 PHE A O 1
ATOM 2222 N N . GLY A 1 293 ? 23.540 -8.095 -16.380 1.00 90.06 293 GLY A N 1
ATOM 2223 C CA . GLY A 1 293 ? 24.417 -8.646 -17.417 1.00 90.06 293 GLY A CA 1
ATOM 2224 C C . GLY A 1 293 ? 23.678 -9.150 -18.659 1.00 90.06 293 GLY A C 1
ATOM 2225 O O . GLY A 1 293 ? 24.067 -10.179 -19.212 1.00 90.06 293 GLY A O 1
ATOM 2226 N N . MET A 1 294 ? 22.612 -8.453 -19.058 1.00 78.56 294 MET A N 1
ATOM 2227 C CA . MET A 1 294 ? 21.773 -8.767 -20.223 1.00 78.56 294 MET A CA 1
ATOM 2228 C C . MET A 1 294 ? 22.063 -7.855 -21.410 1.00 78.56 294 MET A C 1
ATOM 2230 O O . MET A 1 294 ? 22.392 -6.669 -21.179 1.00 78.56 294 MET A O 1
#

Sequence (294 aa):
MEYRALPHGGEKISVIGLGSAGLHNASDAEVERTIDEAVDAGVNHFDFIPSESRPLAAMGRALRRHRADVHVQVHIGALYGSGAYGWTTDAKPAIAEFEQRLTAIGTDYADESEYGKGEAADRMELLCEFERAGIGVSVMKPFAGGQLLDAAQSPFGRVLTRTQCIQYALDKPGVVTVLPGVHDLADLRDLLGYLDATPEERDYSELASMAPQSREARCVYCNHCQPCPSGIQVGLVNKYYDLARVGDELAAEHYRNLEHHAGECVGCGHCDSRCPFGVAQSSRMCEIAAYFGM

Foldseek 3Di:
DDWDAQLDDRDIADQAAAEAQQQVLDDLVQLLVLLQVCVVLVHAEYELAYQFCVNNLSNLVNLLVCVVRHAYADEQQFDHPVRGTAGDPPNPRSVVVVVVSCVSNVHPDHDDYDDDADDPVVVLVVLQVCLVVSHADEAEPLCLLVQLQDLVSDLQNDHDAPLQSSLVQSPGRRYGYYHYYDHGNVRSVSNSCSVVDDPVSNDPVVVVVTDRNDLPQDQSLPNLLDDDPLNDSLSLLVVLLVCVVVPPVVSLVVQVPDPDALVSQPLPCSSQVRRSRNDSSNVVSVVSCVVNVD

Radius of gyration: 19.1 Å; chains: 1; bounding box: 48×42×50 Å

pLDDT: mean 84.95, std 13.02, range [36.91, 98.31]

Secondary structure (DSSP, 8-state):
--EEE-SSSS-EEESB-BB-TTGGGS-HHHHHHHHHHHHHTT--EEE---SBSTTHHHHHHHHHHTTTT-EEE--TTEE-TTSB-EE---HHHHHHHHHHHHHHHT-S--SB-------HHHHHHHHHHHHHHT--EEEE-TTGGGGGGSTTT-TTSSPPPHHHHHHHHHTSTTEEEEE-B-SSHHHHHHHHGGGG--HHHH--GGGGG---S----------TTPSPTT---HHHHHHHHHHHHTT-HHHHHHHHT-SS-GGG-----HHHHH-TT---HHHHHHHHHHHHT-